Protein 6A6O (pdb70)

Secondary structure (DSSP, 8-state):
--SS-BS--EESSSSGGGSTT--TTS----EEEEEPPP-SS-EEEEEEE--STTT---GGGTHHHHHHHHHTT-EEEEEE---TT--TTHHHHHHHHHHHHHHHTHHHHTEEEEEEEEEEETHHHHHHHHHTTS-----TT-SSGGGGS----S-EEEES----SSTT--HHHHHHHH-SS--HHHHHHTSGGGG--TTSPPEEEEEETT-SSS-THHHHHHHHHHHHTT--EEEEEES---S--TT-TTSTTGGGHHHHHHHHHHHTTS--

Sequence (272 aa):
SGLVPRGSMIPLWENQNDIPLFDPANPFVPHLVPYILDSSKQLPCIIVFPGGGYTHRAQHESEPVCLWLNSIGISAFVLNYRVQPYKHPAPLLDAKRAIRLVRYFSKKLNIDPNRIGVLGFSAGGHLASLVGTHFDSGDKKNDDPVERVSCRPDCIVLCYPVISLAEFAHEGSKKALLGENPDPVLVWTLSSHNMVSSKTPPTFLWHTSDDSSVPVENSLLFAMALKKHGVPFELHIFPHHGRHGLGLASDTLYVKEWTKLCEKWFESIGFIG

InterPro domains:
  IPR029058 Alpha/Beta hydrolase fold [G3DSA:3.40.50.1820] (23-267)
  IPR029058 Alpha/Beta hydrolase fold [SSF53474] (18-260)
  IPR049492 BD-FAE-like domain [PF20434] (31-217)
  IPR050300 GDXG lipolytic enzyme [PTHR48081] (34-257)

Organism: NCBI:txid632516

B-factor: mean 31.58, std 9.07, range [18.67, 80.89]

Foldseek 3Di:
DPPAAAQDWAFLDPDPVPQPPDDVVDPDGWTKGWQADDDPAAFAEEEFQADDLLAAGDVLSADVVQVLCVVLGYTYIYTGFHGPVDAPPRRLVSLLSVLLVCLVCRVVRSHDSLRYAYEYAAQSLLSRLLLLQVWDQADCPDPDNSRRHTSHHQEYEHELYQQQLPVQGLVSSNCRHANDDGDVVCNQVSNSLNRDALSRHEYEYEEECVAPRRHPVSVVSNVVSCVVHPHHYHYYYHHDDYGDCNCVCVPPPVVCRSVVVSVVCVVVVSHD

Nearest PDB structures (foldseek):
  6a6o-assembly1_A  TM=1.004E+00  e=6.979E-63  Caldicellulosiruptor acetigenus 6A
  7dwc-assembly4_D  TM=9.245E-01  e=6.576E-19  Bacteroides thetaiotaomicron VPI-5482
  2z3z-assembly1_A  TM=6.938E-01  e=1.273E-10  Porphyromonas gingivalis W83
  2dcm-assembly1_A  TM=6.933E-01  e=3.014E-10  Porphyromonas gingivalis W83
  7y4g-assembly1_A  TM=6.813E-01  e=2.834E-10  Bacteroides thetaiotaomicron

Solvent-accessible surface area: 11910 Å² total; per-residue (Å²): 126,70,156,34,59,106,49,50,113,45,52,0,17,173,76,95,136,89,9,45,107,43,64,114,94,27,122,50,23,0,17,1,20,0,21,5,45,76,41,128,145,90,16,6,0,0,0,0,0,0,0,12,14,4,62,103,58,16,152,92,6,14,82,51,0,0,90,33,0,18,88,28,30,0,0,0,1,4,0,22,0,0,21,87,98,20,88,41,47,1,2,11,53,0,0,39,15,0,0,19,12,2,31,95,76,8,194,166,24,48,0,23,41,111,56,0,0,0,0,0,0,11,0,0,0,0,0,0,0,2,0,0,13,40,44,60,78,20,72,135,195,44,142,48,51,9,43,85,28,29,0,72,0,33,0,0,0,0,0,4,0,1,0,4,1,52,116,69,16,49,107,41,2,36,111,2,5,25,17,138,145,33,70,107,95,60,20,135,36,2,4,0,36,49,57,5,42,77,140,4,0,42,0,0,0,0,0,4,55,70,10,113,51,0,37,18,62,1,0,76,50,0,8,143,11,0,148,166,66,61,7,104,73,46,50,40,60,31,85,132,14,178,40,12,28,0,29,6,75,143,36,111,148,4,81,85,0,23,105,60,0,32,104,11,0,93,85,58,49,6,24,121

Radius of gyration: 17.27 Å; Cα contacts (8 Å, |Δi|>4): 587; chains: 1; bounding box: 39×50×46 Å

Structure (mmCIF, N/CA/C/O backbone):
data_6A6O
#
_entry.id   6A6O
#
_cell.length_a   68.180
_cell.length_b   68.180
_cell.length_c   140.173
_cell.angle_alpha   90.000
_cell.angle_beta   90.000
_cell.angle_gamma   90.000
#
_symmetry.space_group_name_H-M   'P 43 21 2'
#
loop_
_entity.id
_entity.type
_entity.pdbx_description
1 polymer 'Esterase/lipase-like protein'
2 water water
#
loop_
_atom_site.group_PDB
_atom_site.id
_atom_site.type_symbol
_atom_site.label_atom_id
_atom_site.label_alt_id
_atom_site.label_comp_id
_atom_site.label_asym_id
_atom_site.label_entity_id
_atom_site.label_seq_id
_atom_site.pdbx_PDB_ins_code
_atom_site.Cartn_x
_atom_site.Cartn_y
_atom_site.Cartn_z
_atom_site.occupancy
_atom_site.B_iso_or_equiv
_atom_site.auth_seq_id
_atom_site.auth_comp_id
_atom_site.auth_asym_id
_atom_site.auth_atom_id
_atom_site.pdbx_PDB_model_num
ATOM 1 N N . SER A 1 12 ? 5.189 6.156 28.872 1.00 51.98 -7 SER A N 1
ATOM 2 C CA . SER A 1 12 ? 5.101 7.175 29.918 1.00 48.41 -7 SER A CA 1
ATOM 3 C C . SER A 1 12 ? 5.009 6.550 31.308 1.00 44.96 -7 SER A C 1
ATOM 4 O O . SER A 1 12 ? 5.486 7.134 32.281 1.00 45.56 -7 SER A O 1
ATOM 7 N N . GLY A 1 13 ? 4.385 5.374 31.404 1.00 37.41 -6 GLY A N 1
ATOM 8 C CA . GLY A 1 13 ? 4.251 4.676 32.668 1.00 38.33 -6 GLY A CA 1
ATOM 9 C C . GLY A 1 13 ? 3.037 5.053 33.485 1.00 35.91 -6 GLY A C 1
ATOM 10 O O . GLY A 1 13 ? 2.844 4.491 34.575 1.00 35.83 -6 GLY A O 1
ATOM 11 N N . LEU A 1 14 ? 2.209 5.973 32.993 1.00 33.72 -5 LEU A N 1
ATOM 12 C CA . LEU A 1 14 ? 1.056 6.474 33.721 1.00 39.34 -5 LEU A CA 1
ATOM 13 C C . LEU A 1 14 ? -0.213 5.672 33.461 1.00 40.58 -5 LEU A C 1
ATOM 14 O O . LEU A 1 14 ? -1.235 5.931 34.107 1.00 39.67 -5 LEU A O 1
ATOM 19 N N . VAL A 1 15 ? -0.173 4.712 32.541 1.00 36.05 -4 VAL A N 1
ATOM 20 C CA . VAL A 1 15 ? -1.356 3.939 32.169 1.00 41.36 -4 VAL A CA 1
ATOM 21 C C . VAL A 1 15 ? -1.028 2.462 32.346 1.00 40.50 -4 VAL A C 1
ATOM 22 O O . VAL A 1 15 ? 0.154 2.080 32.297 1.00 38.51 -4 VAL A O 1
ATOM 26 N N . PRO A 1 16 ? -2.018 1.600 32.579 1.00 40.06 -3 PRO A N 1
ATOM 27 C CA . PRO A 1 16 ? -1.704 0.185 32.824 1.00 42.98 -3 PRO A CA 1
ATOM 28 C C . PRO A 1 16 ? -1.203 -0.497 31.557 1.00 39.42 -3 PRO A C 1
ATOM 29 O O . PRO A 1 16 ? -1.814 -0.390 30.488 1.00 38.85 -3 PRO A O 1
ATOM 33 N N . ARG A 1 17 ? -0.068 -1.185 31.686 1.00 36.68 -2 ARG A N 1
ATOM 34 C CA . ARG A 1 17 ? 0.502 -1.982 30.602 1.00 35.82 -2 ARG A CA 1
ATOM 35 C C . ARG A 1 17 ? 1.158 -3.208 31.216 1.00 40.01 -2 ARG A C 1
ATOM 36 O O . ARG A 1 17 ? 2.031 -3.079 32.080 1.00 38.40 -2 ARG A O 1
ATOM 44 N N . GLY A 1 18 ? 0.722 -4.392 30.793 1.00 32.82 -1 GLY A N 1
ATOM 45 C CA . GLY A 1 18 ? 1.323 -5.629 31.236 1.00 32.56 -1 GLY A CA 1
ATOM 46 C C . GLY A 1 18 ? 0.784 -6.205 32.529 1.00 32.31 -1 GLY A C 1
ATOM 47 O O . GLY A 1 18 ? 1.236 -7.281 32.938 1.00 34.71 -1 GLY A O 1
ATOM 48 N N . SER A 1 19 ? -0.167 -5.537 33.178 1.00 36.01 0 SER A N 1
ATOM 49 C CA . SER A 1 19 ? -0.736 -6.030 34.423 1.00 37.85 0 SER A CA 1
ATOM 50 C C . SER A 1 19 ? -1.710 -7.175 34.152 1.00 39.58 0 SER A C 1
ATOM 51 O O . SER A 1 19 ? -1.955 -7.568 33.009 1.00 36.10 0 SER A O 1
ATOM 54 N N . MET A 1 20 ? -2.283 -7.712 35.223 1.00 35.41 1 MET A N 1
ATOM 55 C CA . MET A 1 20 ? -3.334 -8.719 35.138 1.00 36.27 1 MET A CA 1
ATOM 56 C C . MET A 1 20 ? -4.635 -8.107 35.631 1.00 37.83 1 MET A C 1
ATOM 57 O O . MET A 1 20 ? -4.726 -7.688 36.790 1.00 37.72 1 MET A O 1
ATOM 62 N N . ILE A 1 21 ? -5.636 -8.044 34.759 1.00 28.10 2 ILE A N 1
ATOM 63 C CA . ILE A 1 21 ? -6.960 -7.589 35.169 1.00 28.65 2 ILE A CA 1
ATOM 64 C C . ILE A 1 21 ? -7.874 -8.807 35.218 1.00 33.61 2 ILE A C 1
ATOM 65 O O . ILE A 1 21 ? -8.323 -9.280 34.161 1.00 31.59 2 ILE A O 1
ATOM 70 N N . PRO A 1 22 ? -8.181 -9.350 36.395 1.00 31.33 3 PRO A N 1
ATOM 71 C CA . PRO A 1 22 ? -9.077 -10.510 36.439 1.00 30.60 3 PRO A CA 1
ATOM 72 C C . PRO A 1 22 ? -10.444 -10.128 35.895 1.00 31.76 3 PRO A C 1
ATOM 73 O O . PRO A 1 22 ? -10.935 -9.020 36.121 1.00 31.24 3 PRO A O 1
ATOM 77 N N . LEU A 1 23 ? -11.038 -11.040 35.118 1.00 29.26 4 LEU A N 1
ATOM 78 C CA . LEU A 1 23 ? -12.373 -10.774 34.600 1.00 30.09 4 LEU A CA 1
ATOM 79 C C . LEU A 1 23 ? -13.395 -10.679 35.720 1.00 29.33 4 LEU A C 1
ATOM 80 O O . LEU A 1 23 ? -14.363 -9.918 35.608 1.00 31.35 4 LEU A O 1
ATOM 85 N N . TRP A 1 24 ? -13.193 -11.436 36.799 1.00 32.30 5 TRP A N 1
ATOM 86 C CA . TRP A 1 24 ? -14.044 -11.390 37.983 1.00 35.16 5 TRP A CA 1
ATOM 87 C C . TRP A 1 24 ? -13.171 -11.051 39.184 1.00 34.74 5 TRP A C 1
ATOM 88 O O . TRP A 1 24 ? -12.220 -11.781 39.482 1.00 39.51 5 TRP A O 1
ATOM 99 N N . GLU A 1 25 ? -13.477 -9.924 39.834 1.00 41.53 6 GLU A N 1
ATOM 100 C CA . GLU A 1 25 ? -12.813 -9.508 41.067 1.00 50.04 6 GLU A CA 1
ATOM 101 C C . GLU A 1 25 ? -12.651 -10.668 42.046 1.00 49.23 6 GLU A C 1
ATOM 102 O O . GLU A 1 25 ? -11.543 -10.970 42.509 1.00 49.44 6 GLU A O 1
ATOM 108 N N . ASN A 1 26 ? -13.764 -11.333 42.352 1.00 50.02 7 ASN A N 1
ATOM 109 C CA . ASN A 1 26 ? -13.808 -12.449 43.289 1.00 50.45 7 ASN A CA 1
ATOM 110 C C . ASN A 1 26 ? -13.761 -13.763 42.516 1.00 47.98 7 ASN A C 1
ATOM 111 O O . ASN A 1 26 ? -14.660 -14.047 41.717 1.00 49.08 7 ASN A O 1
ATOM 116 N N . GLN A 1 27 ? -12.721 -14.567 42.766 1.00 43.68 8 GLN A N 1
ATOM 117 C CA . GLN A 1 27 ? -12.611 -15.868 42.115 1.00 45.72 8 GLN A CA 1
ATOM 118 C C . GLN A 1 27 ? -13.837 -16.739 42.352 1.00 52.41 8 GLN A C 1
ATOM 119 O O . GLN A 1 27 ? -14.113 -17.639 41.550 1.00 45.01 8 GLN A O 1
ATOM 125 N N . ASN A 1 28 ? -14.577 -16.499 43.437 1.00 49.54 9 ASN A N 1
ATOM 126 C CA . ASN A 1 28 ? -15.792 -17.257 43.689 1.00 50.04 9 ASN A CA 1
ATOM 127 C C . ASN A 1 28 ? -16.917 -16.889 42.735 1.00 50.63 9 ASN A C 1
ATOM 128 O O . ASN A 1 28 ? -17.930 -17.594 42.702 1.00 48.95 9 ASN A O 1
ATOM 133 N N . ASP A 1 29 ? -16.769 -15.811 41.968 1.00 45.27 10 ASP A N 1
ATOM 134 C CA . ASP A 1 29 ? -17.776 -15.398 41.005 1.00 46.68 10 ASP A CA 1
ATOM 135 C C . ASP A 1 29 ? -17.480 -15.887 39.591 1.00 38.43 10 ASP A C 1
ATOM 136 O O . ASP A 1 29 ? -18.284 -15.634 38.689 1.00 41.04 10 ASP A O 1
ATOM 141 N N . ILE A 1 30 ? -16.354 -16.562 39.372 1.00 40.85 11 ILE A N 1
ATOM 142 C CA . ILE A 1 30 ? -16.010 -17.081 38.046 1.00 40.02 11 ILE A CA 1
ATOM 143 C C . ILE A 1 30 ? -16.944 -18.235 37.708 1.00 40.12 11 ILE A C 1
ATOM 144 O O . ILE A 1 30 ? -16.915 -19.261 38.400 1.00 35.46 11 ILE A O 1
ATOM 149 N N . PRO A 1 31 ? -17.765 -18.132 36.660 1.00 38.62 12 PRO A N 1
ATOM 150 C CA . PRO A 1 31 ? -18.661 -19.246 36.321 1.00 35.35 12 PRO A CA 1
ATOM 151 C C . PRO A 1 31 ? -17.877 -20.456 35.835 1.00 35.42 12 PRO A C 1
ATOM 152 O O . PRO A 1 31 ? -16.888 -20.326 35.111 1.00 35.73 12 PRO A O 1
ATOM 156 N N . LEU A 1 32 ? -18.326 -21.643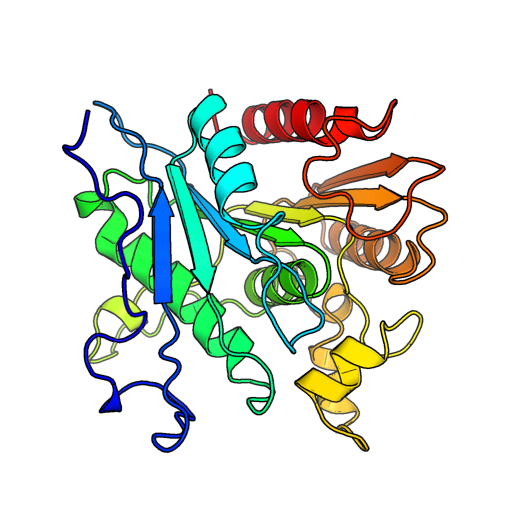 36.252 1.00 34.04 13 LEU A N 1
ATOM 157 C CA . LEU A 1 32 ? -17.733 -22.920 35.854 1.00 33.61 13 LEU A CA 1
ATOM 158 C C . LEU A 1 32 ? -16.266 -23.023 36.258 1.00 36.83 13 LEU A C 1
ATOM 159 O O . LEU A 1 32 ? -15.496 -23.781 35.658 1.00 40.36 13 LEU A O 1
ATOM 164 N N . PHE A 1 33 ? -15.867 -22.285 37.291 1.00 38.96 14 PHE A N 1
ATOM 165 C CA . PHE A 1 33 ? -14.479 -22.295 37.728 1.00 38.65 14 PHE A CA 1
ATOM 166 C C . PHE A 1 33 ? -14.127 -23.620 38.395 1.00 41.45 14 PHE A C 1
ATOM 167 O O . PHE A 1 33 ? -14.924 -24.194 39.147 1.00 43.75 14 PHE A O 1
ATOM 175 N N . ASP A 1 34 ? -12.929 -24.112 38.100 1.00 39.49 15 ASP A N 1
ATOM 176 C CA . ASP A 1 34 ? -12.381 -25.308 38.732 1.00 44.03 15 ASP A CA 1
ATOM 177 C C . ASP A 1 34 ? -11.248 -24.885 39.658 1.00 48.05 15 ASP A C 1
ATOM 178 O O . ASP A 1 34 ? -10.109 -24.695 39.198 1.00 46.82 15 ASP A O 1
ATOM 183 N N . PRO A 1 35 ? -11.496 -24.744 40.963 1.00 49.42 16 PRO A N 1
ATOM 184 C CA . PRO A 1 35 ? -10.452 -24.213 41.857 1.00 47.76 16 PRO A CA 1
ATOM 185 C C . PRO A 1 35 ? -9.196 -25.071 41.915 1.00 47.17 16 PRO A C 1
ATOM 186 O O . PRO A 1 35 ? -8.135 -24.555 42.287 1.00 52.25 16 PRO A O 1
ATOM 190 N N . ALA A 1 36 ? -9.270 -26.351 41.536 1.00 45.31 17 ALA A N 1
ATOM 191 C CA . ALA A 1 36 ? -8.061 -27.157 41.401 1.00 48.32 17 ALA A CA 1
ATOM 192 C C . ALA A 1 36 ? -7.142 -26.633 40.304 1.00 53.43 17 ALA A C 1
ATOM 193 O O . ALA A 1 36 ? -5.935 -26.894 40.343 1.00 48.76 17 ALA A O 1
ATOM 195 N N . ASN A 1 37 ? -7.690 -25.904 39.330 1.00 47.90 18 ASN A N 1
ATOM 196 C CA . ASN A 1 37 ? -6.915 -25.353 38.225 1.00 46.06 18 ASN A CA 1
ATOM 197 C C . ASN A 1 37 ? -6.458 -23.944 38.583 1.00 40.71 18 ASN A C 1
ATOM 198 O O . ASN A 1 37 ? -7.304 -23.089 38.883 1.00 40.43 18 ASN A O 1
ATOM 203 N N . PRO A 1 38 ? -5.152 -23.658 38.584 1.00 41.97 19 PRO A N 1
ATOM 204 C CA . PRO A 1 38 ? -4.689 -22.352 39.083 1.00 43.38 19 PRO A CA 1
ATOM 205 C C . PRO A 1 38 ? -4.966 -21.193 38.140 1.00 40.14 19 PRO A C 1
ATOM 206 O O . PRO A 1 38 ? -4.864 -20.035 38.565 1.00 36.48 19 PRO A O 1
ATOM 210 N N . PHE A 1 39 ? -5.309 -21.451 36.883 1.00 42.03 20 PHE A N 1
ATOM 211 C CA . PHE A 1 39 ? -5.441 -20.357 35.930 1.00 38.48 20 PHE A CA 1
ATOM 212 C C . PHE A 1 39 ? -6.673 -19.509 36.228 1.00 37.50 20 PHE A C 1
ATOM 213 O O . PHE A 1 39 ? -7.780 -20.031 36.401 1.00 37.61 20 PHE A O 1
ATOM 221 N N . VAL A 1 40 ? -6.484 -18.197 36.268 1.00 35.85 21 VAL A N 1
ATOM 222 C CA . VAL A 1 40 ? -7.561 -17.227 36.447 1.00 34.03 21 VAL A CA 1
ATOM 223 C C . VAL A 1 40 ? -7.699 -16.435 35.149 1.00 33.88 21 VAL A C 1
ATOM 224 O O . VAL A 1 40 ? -6.748 -15.747 34.756 1.00 33.48 21 VAL A O 1
ATOM 228 N N . PRO A 1 41 ? -8.841 -16.496 34.454 1.00 34.78 22 PRO A N 1
ATOM 229 C CA . PRO A 1 41 ? -8.976 -15.729 33.206 1.00 30.76 22 PRO A CA 1
ATOM 230 C C . PRO A 1 41 ? -8.881 -14.238 33.481 1.00 31.81 22 PRO A C 1
ATOM 231 O O . PRO A 1 41 ? -9.366 -13.737 34.501 1.00 31.41 22 PRO A O 1
ATOM 235 N N . HIS A 1 42 ? -8.233 -13.527 32.566 1.00 27.07 23 HIS A N 1
ATOM 236 C CA . HIS A 1 42 ? -7.899 -12.135 32.820 1.00 28.85 23 HIS A CA 1
ATOM 237 C C . HIS A 1 42 ? -7.585 -11.440 31.505 1.00 25.89 23 HIS A C 1
ATOM 238 O O . HIS A 1 42 ? -7.370 -12.081 30.473 1.00 29.42 23 HIS A O 1
ATOM 245 N N . LEU A 1 43 ? -7.538 -10.111 31.572 1.00 26.44 24 LEU A N 1
ATOM 246 C CA . LEU A 1 43 ? -7.053 -9.255 30.493 1.00 25.61 24 LEU A CA 1
ATOM 247 C C . LEU A 1 43 ? -5.650 -8.753 30.820 1.00 29.95 24 LEU A C 1
ATOM 248 O O . LEU A 1 43 ? -5.317 -8.530 31.983 1.00 29.01 24 LEU A O 1
ATOM 253 N N . VAL A 1 44 ? -4.826 -8.582 29.796 1.00 27.42 25 VAL A N 1
ATOM 254 C CA . VAL A 1 44 ? -3.551 -7.879 29.941 1.00 27.62 25 VAL A CA 1
ATOM 255 C C . VAL A 1 44 ? -3.663 -6.563 29.185 1.00 30.22 25 VAL A C 1
ATOM 256 O O . VAL A 1 44 ? -3.818 -6.575 27.954 1.00 28.10 25 VAL A O 1
ATOM 260 N N . PRO A 1 45 ? -3.585 -5.418 29.857 1.00 27.87 26 PRO A N 1
ATOM 261 C CA . PRO A 1 45 ? -3.773 -4.139 29.167 1.00 28.23 26 PRO A CA 1
ATOM 262 C C . PRO A 1 45 ? -2.524 -3.673 28.437 1.00 30.44 26 PRO A C 1
ATOM 263 O O . PRO A 1 45 ? -1.389 -3.903 28.864 1.00 29.71 26 PRO A O 1
ATOM 267 N N . TYR A 1 46 ? -2.762 -2.995 27.311 1.00 30.86 27 TYR A N 1
ATOM 268 C CA . TYR A 1 46 ? -1.741 -2.261 26.559 1.00 28.94 27 TYR A CA 1
ATOM 269 C C . TYR A 1 46 ? -2.408 -0.945 26.144 1.00 30.62 27 TYR A C 1
ATOM 270 O O . TYR A 1 46 ? -2.659 -0.678 24.969 1.00 29.71 27 TYR A O 1
ATOM 279 N N . ILE A 1 47 ? -2.716 -0.121 27.157 1.00 30.10 28 ILE A N 1
ATOM 280 C CA . ILE A 1 47 ? -3.421 1.147 26.989 1.00 31.23 28 ILE A CA 1
ATOM 281 C C . ILE A 1 47 ? -2.479 2.194 26.413 1.00 34.09 28 ILE A C 1
ATOM 282 O O . ILE A 1 47 ? -1.308 2.287 26.805 1.00 33.21 28 ILE A O 1
ATOM 287 N N . LEU A 1 48 ? -2.995 3.000 25.491 1.00 31.89 29 LEU A N 1
ATOM 288 C CA . LEU A 1 48 ? -2.283 4.172 25.001 1.00 37.03 29 LEU A CA 1
ATOM 289 C C . LEU A 1 48 ? -2.545 5.366 25.907 1.00 38.40 29 LEU A C 1
ATOM 290 O O . LEU A 1 48 ? -3.661 5.557 26.396 1.00 42.30 29 LEU A O 1
ATOM 295 N N . ASP A 1 49 ? -1.514 6.175 26.126 1.00 44.39 30 ASP A N 1
ATOM 296 C CA . ASP A 1 49 ? -1.710 7.436 26.826 1.00 50.56 30 ASP A CA 1
ATOM 297 C C . ASP A 1 49 ? -2.209 8.469 25.828 1.00 44.63 30 ASP A C 1
ATOM 298 O O . ASP A 1 49 ? -1.691 8.555 24.713 1.00 47.88 30 ASP A O 1
ATOM 303 N N . SER A 1 50 ? -3.231 9.229 26.214 1.00 44.96 31 SER A N 1
ATOM 304 C CA . SER A 1 50 ? -3.807 10.212 25.307 1.00 48.53 31 SER A CA 1
ATOM 305 C C . SER A 1 50 ? -4.684 11.170 26.098 1.00 51.19 31 SER A C 1
ATOM 306 O O . SER A 1 50 ? -5.189 10.835 27.173 1.00 49.22 31 SER A O 1
ATOM 309 N N . SER A 1 51 ? -4.862 12.369 25.541 1.00 50.92 32 SER A N 1
ATOM 310 C CA . SER A 1 51 ? -5.737 13.380 26.118 1.00 54.51 32 SER A CA 1
ATOM 311 C C . SER A 1 51 ? -7.176 13.276 25.624 1.00 58.11 32 SER A C 1
ATOM 312 O O . SER A 1 51 ? -8.063 13.902 26.214 1.00 59.56 32 SER A O 1
ATOM 315 N N . LYS A 1 52 ? -7.425 12.518 24.561 1.00 53.47 33 LYS A N 1
ATOM 316 C CA . LYS A 1 52 ? -8.765 12.273 24.051 1.00 53.13 33 LYS A CA 1
ATOM 317 C C . LYS A 1 52 ? -9.162 10.824 24.314 1.00 48.38 33 LYS A C 1
ATOM 318 O O . LYS A 1 52 ? -8.335 9.977 24.666 1.00 46.52 33 LYS A O 1
ATOM 324 N N . GLN A 1 53 ? -10.456 10.557 24.155 1.00 50.33 34 GLN A N 1
ATOM 325 C CA . GLN A 1 53 ? -10.965 9.196 24.240 1.00 45.57 34 GLN A CA 1
ATOM 326 C C . GLN A 1 53 ? -10.376 8.349 23.123 1.00 38.59 34 GLN A C 1
ATOM 327 O O . GLN A 1 53 ? -10.260 8.801 21.980 1.00 40.55 34 GLN A O 1
ATOM 333 N N . LEU A 1 54 ? -10.024 7.109 23.447 1.00 34.21 35 LEU A N 1
ATOM 334 C CA . LEU A 1 54 ? -9.438 6.283 22.403 1.00 30.49 35 LEU A CA 1
ATOM 335 C C . LEU A 1 54 ? -10.323 5.090 22.072 1.00 30.05 35 LEU A C 1
ATOM 336 O O . LEU A 1 54 ? -11.040 4.581 22.938 1.00 29.31 35 LEU A O 1
ATOM 341 N N . PRO A 1 55 ? -10.267 4.610 20.832 1.00 29.12 36 PRO A N 1
ATOM 342 C CA . PRO A 1 55 ? -10.868 3.314 20.511 1.00 25.93 36 PRO A CA 1
ATOM 343 C C . PRO A 1 55 ? -10.010 2.190 21.074 1.00 30.02 36 PRO A C 1
ATOM 344 O O . PRO A 1 55 ? -8.839 2.377 21.427 1.00 26.34 36 PRO A O 1
ATOM 348 N N . CYS A 1 56 ? -10.615 1.005 21.160 1.00 27.99 37 CYS A N 1
ATOM 349 C CA . CYS A 1 56 ? -10.016 -0.118 21.865 1.00 25.24 37 CYS A CA 1
ATOM 350 C C . CYS A 1 56 ? -10.272 -1.408 21.096 1.00 26.99 37 CYS A C 1
ATOM 351 O O . CYS A 1 56 ? -11.372 -1.617 20.584 1.00 24.15 37 CYS A O 1
ATOM 354 N N . ILE A 1 57 ? -9.254 -2.263 21.009 1.00 23.30 38 ILE A N 1
ATOM 355 C CA . ILE A 1 57 ? -9.403 -3.612 20.469 1.00 24.05 38 ILE A CA 1
ATOM 356 C C . ILE A 1 57 ? -8.940 -4.607 21.524 1.00 25.59 38 ILE A C 1
ATOM 357 O O . ILE A 1 57 ? -7.833 -4.480 22.062 1.00 26.84 38 ILE A O 1
ATOM 362 N N . ILE A 1 58 ? -9.771 -5.604 21.811 1.00 22.72 39 ILE A N 1
ATOM 363 C CA . ILE A 1 58 ? -9.361 -6.724 22.652 1.00 25.05 39 ILE A CA 1
ATOM 364 C C . ILE A 1 58 ? -8.918 -7.851 21.738 1.00 23.76 39 ILE A C 1
ATOM 365 O O . ILE A 1 58 ? -9.685 -8.292 20.870 1.00 24.09 39 ILE A O 1
ATOM 370 N N . VAL A 1 59 ? -7.693 -8.322 21.938 1.00 24.51 40 VAL A N 1
ATOM 371 C CA . VAL A 1 59 ? -7.079 -9.328 21.083 1.00 24.64 40 VAL A CA 1
ATOM 372 C C . VAL A 1 59 ? -7.320 -10.706 21.680 1.00 25.23 40 VAL A C 1
ATOM 373 O O . VAL A 1 59 ? -7.011 -10.944 22.856 1.00 22.81 40 VAL A O 1
ATOM 377 N N . PHE A 1 60 ? -7.885 -11.617 20.869 1.00 22.63 41 PHE A N 1
ATOM 378 C CA . PHE A 1 60 ? -8.119 -13.004 21.258 1.00 22.56 41 PHE A CA 1
ATOM 379 C C . PHE A 1 60 ? -7.066 -13.867 20.570 1.00 23.56 41 PHE A C 1
ATOM 380 O O . PHE A 1 60 ? -7.220 -14.183 19.378 1.00 23.26 41 PHE A O 1
ATOM 388 N N . PRO A 1 61 ? -6.009 -14.299 21.252 1.00 24.00 42 PRO A N 1
ATOM 389 C CA . PRO A 1 61 ? -5.009 -15.146 20.596 1.00 22.69 42 PRO A CA 1
ATOM 390 C C . PRO A 1 61 ? -5.582 -16.516 20.260 1.00 25.16 42 PRO A C 1
ATOM 391 O O . PRO A 1 61 ? -6.557 -16.974 20.858 1.00 25.09 42 PRO A O 1
ATOM 395 N N . GLY A 1 62 ? -4.951 -17.176 19.283 1.00 24.00 43 GLY A N 1
ATOM 396 C CA . GLY A 1 62 ? -5.306 -18.531 18.906 1.00 22.29 43 GLY A CA 1
ATOM 397 C C . GLY A 1 62 ? -4.563 -19.568 19.733 1.00 28.38 43 GLY A C 1
ATOM 398 O O . GLY A 1 62 ? -3.920 -19.261 20.737 1.00 29.32 43 GLY A O 1
ATOM 399 N N . GLY A 1 63 ? -4.653 -20.821 19.289 1.00 26.47 44 GLY A N 1
ATOM 400 C CA . GLY A 1 63 ? -4.086 -21.922 20.057 1.00 30.69 44 GLY A CA 1
ATOM 401 C C . GLY A 1 63 ? -4.988 -23.131 20.234 1.00 29.71 44 GLY A C 1
ATOM 402 O O . GLY A 1 63 ? -4.795 -23.923 21.164 1.00 28.90 44 GLY A O 1
ATOM 403 N N . GLY A 1 64 ? -5.975 -23.291 19.350 1.00 28.20 45 GLY A N 1
ATOM 404 C CA . GLY A 1 64 ? -6.780 -24.501 19.313 1.00 28.51 45 GLY A CA 1
ATOM 405 C C . GLY A 1 64 ? -7.562 -24.819 20.566 1.00 27.16 45 GLY A C 1
ATOM 406 O O . GLY A 1 64 ? -7.955 -25.973 20.761 1.00 30.78 45 GLY A O 1
ATOM 407 N N . TYR A 1 65 ? -7.806 -23.828 21.421 1.00 24.70 46 TYR A N 1
ATOM 408 C CA . TYR A 1 65 ? -8.459 -23.999 22.717 1.00 28.07 46 TYR A CA 1
ATOM 409 C C . TYR A 1 65 ? -7.663 -24.906 23.652 1.00 27.61 46 TYR A C 1
ATOM 410 O O . TYR A 1 65 ? -8.224 -25.485 24.582 1.00 29.01 46 TYR A O 1
ATOM 419 N N . THR A 1 66 ? -6.357 -25.049 23.423 1.00 29.78 47 THR A N 1
ATOM 420 C CA . THR A 1 66 ? -5.487 -25.752 24.363 1.00 32.05 47 THR A CA 1
ATOM 421 C C . THR A 1 66 ? -4.413 -24.859 24.957 1.00 35.39 47 THR A C 1
ATOM 422 O O . THR A 1 66 ? -3.810 -25.229 25.967 1.00 36.45 47 THR A O 1
ATOM 426 N N . HIS A 1 67 ? -4.147 -23.713 24.352 1.00 29.16 48 HIS A N 1
ATOM 427 C CA . HIS A 1 67 ? -3.159 -22.766 24.839 1.00 35.64 48 HIS A CA 1
ATOM 428 C C . HIS A 1 67 ? -3.464 -21.442 24.159 1.00 35.39 48 HIS A C 1
ATOM 429 O O . HIS A 1 67 ? -4.422 -21.329 23.385 1.00 28.56 48 HIS A O 1
ATOM 436 N N . ARG A 1 68 ? -2.649 -20.434 24.447 1.00 31.48 49 ARG A N 1
ATOM 437 C CA . ARG A 1 68 ? -2.825 -19.129 23.823 1.00 31.91 49 ARG A CA 1
ATOM 438 C C . ARG A 1 68 ? -1.488 -18.690 23.251 1.00 34.84 49 ARG A C 1
ATOM 439 O O . ARG A 1 68 ? -0.505 -18.566 23.990 1.00 29.27 49 ARG A O 1
ATOM 447 N N . ALA A 1 69 ? -1.453 -18.486 21.935 1.00 26.13 50 ALA A N 1
ATOM 448 C CA . ALA A 1 69 ? -0.201 -18.205 21.239 1.00 27.66 50 ALA A CA 1
ATOM 449 C C . ALA A 1 69 ? 0.304 -16.795 21.548 1.00 29.89 50 ALA A C 1
ATOM 450 O O . ALA A 1 69 ? -0.426 -15.803 21.415 1.00 28.19 50 ALA A O 1
ATOM 452 N N . GLN A 1 70 ? 1.575 -16.707 21.946 1.00 29.78 51 GLN A N 1
ATOM 453 C CA . GLN A 1 70 ? 2.111 -15.419 22.360 1.00 28.05 51 GLN A CA 1
ATOM 454 C C . GLN A 1 70 ? 2.364 -14.495 21.172 1.00 24.11 51 GLN A C 1
ATOM 455 O O . GLN A 1 70 ? 2.216 -13.277 21.303 1.00 26.29 51 GLN A O 1
ATOM 461 N N . HIS A 1 71 ? 2.716 -15.038 20.001 1.00 26.53 52 HIS A N 1
ATOM 462 C CA . HIS A 1 71 ? 2.912 -14.162 18.845 1.00 27.57 52 HIS A CA 1
ATOM 463 C C . HIS A 1 71 ? 1.604 -13.563 18.339 1.00 27.87 52 HIS A C 1
ATOM 464 O O . HIS A 1 71 ? 1.631 -12.630 17.529 1.00 25.38 52 HIS A O 1
ATOM 471 N N . GLU A 1 72 ? 0.470 -14.057 18.824 1.00 24.64 53 GLU A N 1
ATOM 472 C CA . GLU A 1 72 ? -0.832 -13.474 18.543 1.00 26.73 53 GLU A CA 1
ATOM 473 C C . GLU A 1 72 ? -1.348 -12.651 19.716 1.00 25.60 53 GLU A C 1
ATOM 474 O O . GLU A 1 72 ? -2.549 -12.366 19.781 1.00 26.90 53 GLU A O 1
ATOM 480 N N . SER A 1 73 ? -0.455 -12.251 20.637 1.00 27.62 54 SER A N 1
ATOM 481 C CA . SER A 1 73 ? -0.841 -11.546 21.850 1.00 25.17 54 SER A CA 1
ATOM 482 C C . SER A 1 73 ? -0.242 -10.160 22.000 1.00 26.15 54 SER A C 1
ATOM 483 O O . SER A 1 73 ? -0.882 -9.170 21.628 1.00 24.10 54 SER A O 1
ATOM 486 N N . GLU A 1 74 ? 0.982 -10.020 22.534 1.00 27.10 55 GLU A N 1
ATOM 487 C CA . GLU A 1 74 ? 1.486 -8.680 22.860 1.00 25.57 55 GLU A CA 1
ATOM 488 C C . GLU A 1 74 ? 1.894 -7.981 21.562 1.00 23.67 55 GLU A C 1
ATOM 489 O O . GLU A 1 74 ? 1.595 -6.785 21.423 1.00 24.98 55 GLU A O 1
ATOM 495 N N . PRO A 1 75 ? 2.586 -8.616 20.606 1.00 23.26 56 PRO A N 1
ATOM 496 C CA . PRO A 1 75 ? 2.996 -7.857 19.409 1.00 23.25 56 PRO A CA 1
ATOM 497 C C . PRO A 1 75 ? 1.819 -7.302 18.624 1.00 27.22 56 PRO A C 1
ATOM 498 O O . PRO A 1 75 ? 1.942 -6.237 18.005 1.00 23.55 56 PRO A O 1
ATOM 502 N N . VAL A 1 76 ? 0.677 -7.996 18.636 1.00 23.44 57 VAL A N 1
ATOM 503 C CA . VAL A 1 76 ? -0.516 -7.472 17.976 1.00 23.48 57 VAL A CA 1
ATOM 504 C C . VAL A 1 76 ? -0.951 -6.170 18.631 1.00 25.82 57 VAL A C 1
ATOM 505 O O . VAL A 1 76 ? -1.305 -5.196 17.948 1.00 23.31 57 VAL A O 1
ATOM 509 N N . CYS A 1 77 ? -0.906 -6.124 19.966 1.00 24.73 58 CYS A N 1
ATOM 510 C CA . CYS A 1 77 ? -1.240 -4.897 20.679 1.00 25.61 58 CYS A CA 1
ATOM 511 C C . CYS A 1 77 ? -0.234 -3.792 20.394 1.00 25.65 58 CYS A C 1
ATOM 512 O O . CYS A 1 77 ? -0.602 -2.613 20.373 1.00 23.73 58 CYS A O 1
ATOM 515 N N . LEU A 1 78 ? 1.034 -4.139 20.167 1.00 24.30 59 LEU A N 1
ATOM 516 C CA . LEU A 1 78 ? 1.994 -3.103 19.798 1.00 24.90 59 LEU A CA 1
ATOM 517 C C . LEU A 1 78 ? 1.639 -2.497 18.447 1.00 28.10 59 LEU A C 1
ATOM 518 O O . LEU A 1 78 ? 1.737 -1.280 18.255 1.00 25.55 59 LEU A O 1
ATOM 523 N N . TRP A 1 79 ? 1.217 -3.333 17.496 1.00 24.52 60 TRP A N 1
ATOM 524 C CA . TRP A 1 79 ? 0.755 -2.810 16.217 1.00 24.59 60 TRP A CA 1
ATOM 525 C C . TRP A 1 79 ? -0.490 -1.943 16.402 1.00 25.22 60 TRP A C 1
ATOM 526 O O . TRP A 1 79 ? -0.582 -0.834 15.859 1.00 26.38 60 TRP A O 1
ATOM 537 N N . LEU A 1 80 ? -1.463 -2.430 17.172 1.00 25.48 61 LEU A N 1
ATOM 538 C CA . LEU A 1 80 ? -2.664 -1.637 17.419 1.00 25.18 61 LEU A CA 1
ATOM 539 C C . LEU A 1 80 ? -2.314 -0.282 18.035 1.00 26.95 61 LEU A C 1
ATOM 540 O O . LEU A 1 80 ? -2.814 0.761 17.592 1.00 25.56 61 LEU A O 1
ATOM 545 N N . ASN A 1 81 ? -1.445 -0.286 19.053 1.00 26.27 62 ASN A N 1
ATOM 546 C CA . ASN A 1 81 ? -0.986 0.963 19.663 1.00 27.01 62 ASN A CA 1
ATOM 547 C C . ASN A 1 81 ? -0.396 1.901 18.621 1.00 29.17 62 ASN A C 1
ATOM 548 O O . ASN A 1 81 ? -0.593 3.122 18.689 1.00 27.56 62 ASN A O 1
ATOM 553 N N . SER A 1 82 ? 0.370 1.348 17.667 1.00 28.89 63 SER A N 1
ATOM 55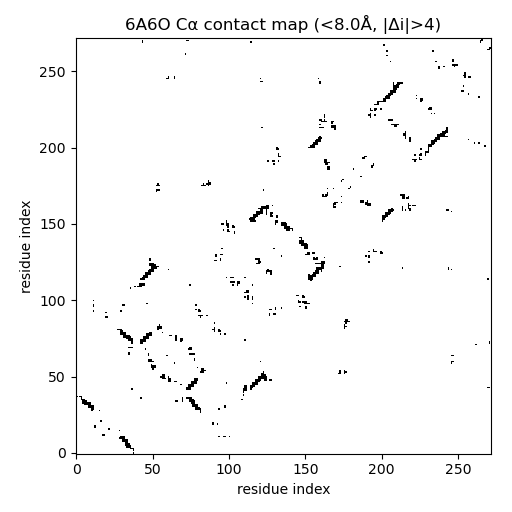4 C CA . SER A 1 82 ? 1.056 2.162 16.667 1.00 28.96 63 SER A CA 1
ATOM 555 C C . SER A 1 82 ? 0.090 2.884 15.744 1.00 30.97 63 SER A C 1
ATOM 556 O O . SER A 1 82 ? 0.483 3.867 15.111 1.00 30.64 63 SER A O 1
ATOM 559 N N . ILE A 1 83 ? -1.157 2.432 15.651 1.00 26.06 64 ILE A N 1
ATOM 560 C CA . ILE A 1 83 ? -2.147 3.109 14.828 1.00 27.24 64 ILE A CA 1
ATOM 561 C C . ILE A 1 83 ? -3.227 3.779 15.683 1.00 26.43 64 ILE A C 1
ATOM 562 O O . ILE A 1 83 ? -4.312 4.090 15.185 1.00 28.36 64 ILE A O 1
ATOM 567 N N . GLY A 1 84 ? -2.938 4.035 16.960 1.00 27.21 65 GLY A N 1
ATOM 568 C CA . GLY A 1 84 ? -3.803 4.867 17.773 1.00 25.53 65 GLY A CA 1
ATOM 569 C C . GLY A 1 84 ? -4.901 4.139 18.506 1.00 30.07 65 GLY A C 1
ATOM 570 O O . GLY A 1 84 ? -5.900 4.768 18.883 1.00 30.42 65 GLY A O 1
ATOM 571 N N . ILE A 1 85 ? -4.751 2.837 18.729 1.00 27.49 66 ILE A N 1
ATOM 572 C CA . ILE A 1 85 ? -5.786 2.014 19.338 1.00 25.29 66 ILE A CA 1
ATOM 573 C C . ILE A 1 85 ? -5.254 1.453 20.648 1.00 27.18 66 ILE A C 1
ATOM 574 O O . ILE A 1 85 ? -4.207 0.791 20.670 1.00 28.46 66 ILE A O 1
ATOM 579 N N . SER A 1 86 ? -5.980 1.700 21.736 1.00 26.80 67 SER A N 1
ATOM 580 C CA . SER A 1 86 ? -5.663 1.042 22.995 1.00 27.95 67 SER A CA 1
ATOM 581 C C . SER A 1 86 ? -6.057 -0.419 22.894 1.00 28.77 67 SER A C 1
ATOM 582 O O . SER A 1 86 ? -7.057 -0.753 22.256 1.00 28.01 67 SER A O 1
ATOM 585 N N . ALA A 1 87 ? -5.278 -1.296 23.518 1.00 25.27 68 ALA A N 1
ATOM 586 C CA . ALA A 1 87 ? -5.483 -2.717 23.288 1.00 25.30 68 ALA A CA 1
ATOM 587 C C . ALA A 1 87 ? -5.382 -3.496 24.585 1.00 28.06 68 ALA A C 1
ATOM 588 O O . ALA A 1 87 ? -4.818 -3.029 25.580 1.00 30.83 68 ALA A O 1
ATOM 590 N N . PHE A 1 88 ? -5.954 -4.700 24.551 1.00 26.65 69 PHE A N 1
ATOM 591 C CA . PHE A 1 88 ? -5.820 -5.693 25.605 1.00 25.62 69 PHE A CA 1
ATOM 592 C C . PHE A 1 88 ? -5.596 -7.045 24.949 1.00 29.19 69 PHE A C 1
ATOM 593 O O . PHE A 1 88 ? -6.036 -7.278 23.817 1.00 26.71 69 PHE A O 1
ATOM 601 N N . VAL A 1 89 ? -4.935 -7.940 25.677 1.00 25.18 70 VAL A N 1
ATOM 602 C CA . VAL A 1 89 ? -4.916 -9.370 25.361 1.00 26.55 70 VAL A CA 1
ATOM 603 C C . VAL A 1 89 ? -5.902 -10.071 26.289 1.00 27.04 70 VAL A C 1
ATOM 604 O O . VAL A 1 89 ? -5.811 -9.932 27.518 1.00 26.38 70 VAL A O 1
ATOM 608 N N . LEU A 1 90 ? -6.849 -10.831 25.721 1.00 24.18 71 LEU A N 1
ATOM 609 C CA . LEU A 1 90 ? -7.741 -11.652 26.539 1.00 26.28 71 LEU A CA 1
ATOM 610 C C . LEU A 1 90 ? -7.114 -13.027 26.735 1.00 27.53 71 LEU A C 1
ATOM 611 O O . LEU A 1 90 ? -6.965 -13.801 25.777 1.00 22.96 71 LEU A O 1
ATOM 616 N N . ASN A 1 91 ? -6.765 -13.346 27.981 1.00 25.82 72 ASN A N 1
ATOM 617 C CA . ASN A 1 91 ? -6.280 -14.677 28.318 1.00 26.70 72 ASN A CA 1
ATOM 618 C C . ASN A 1 91 ? -7.471 -15.460 28.851 1.00 30.80 72 ASN A C 1
ATOM 619 O O . ASN A 1 91 ? -7.732 -15.511 30.053 1.00 29.37 72 ASN A O 1
ATOM 624 N N . TYR A 1 92 ? -8.212 -16.056 27.922 1.00 27.42 73 TYR A N 1
ATOM 625 C CA . TYR A 1 92 ? -9.400 -16.829 28.221 1.00 26.64 73 TYR A CA 1
ATOM 626 C C . TYR A 1 92 ? -9.033 -18.265 28.581 1.00 26.50 73 TYR A C 1
ATOM 627 O O . TYR A 1 92 ? -7.947 -18.758 28.264 1.00 27.14 73 TYR A O 1
ATOM 636 N N . ARG A 1 93 ? -9.980 -18.950 29.215 1.00 27.39 74 ARG A N 1
ATOM 637 C CA . ARG A 1 93 ? -9.746 -20.321 29.649 1.00 30.42 74 ARG A CA 1
ATOM 638 C C . ARG A 1 93 ? -9.633 -21.271 28.461 1.00 30.49 74 ARG A C 1
ATOM 639 O O . ARG A 1 93 ? -10.292 -21.096 27.426 1.00 27.50 74 ARG A O 1
ATOM 647 N N . VAL A 1 94 ? -8.798 -22.299 28.631 1.00 28.31 75 VAL A N 1
ATOM 648 C CA . VAL A 1 94 ? -8.560 -23.323 27.630 1.00 30.24 75 VAL A CA 1
ATOM 649 C C . VAL A 1 94 ? -8.628 -24.695 28.303 1.00 29.11 75 VAL A C 1
ATOM 650 O O . VAL A 1 94 ? -8.893 -24.803 29.497 1.00 32.18 75 VAL A O 1
ATOM 654 N N . GLN A 1 95 ? -8.374 -25.735 27.510 1.00 32.90 76 GLN A N 1
ATOM 655 C CA . GLN A 1 95 ? -8.383 -27.115 27.978 1.00 32.39 76 GLN A CA 1
ATOM 656 C C . GLN A 1 95 ? -7.596 -27.236 29.284 1.00 34.64 76 GLN A C 1
ATOM 657 O O . GLN A 1 95 ? -6.492 -26.692 29.387 1.00 36.36 76 GLN A O 1
ATOM 663 N N . PRO A 1 96 ? -8.111 -27.965 30.295 1.00 35.16 77 PRO A N 1
ATOM 664 C CA . PRO A 1 96 ? -9.281 -28.850 30.252 1.00 35.21 77 PRO A CA 1
ATOM 665 C C . PRO A 1 96 ? -10.629 -28.169 30.411 1.00 32.28 77 PRO A C 1
ATOM 666 O O . PRO A 1 96 ? -11.638 -28.863 30.495 1.00 34.64 77 PRO A O 1
ATOM 670 N N . TYR A 1 97 ? -10.668 -26.844 30.486 1.00 34.25 78 TYR A N 1
ATOM 671 C CA . TYR A 1 97 ? -11.964 -26.195 30.406 1.00 31.64 78 TYR A CA 1
ATOM 672 C C . TYR A 1 97 ? -12.572 -26.463 29.032 1.00 28.53 78 TYR A C 1
ATOM 673 O O . TYR A 1 97 ? -11.866 -26.735 28.056 1.00 31.71 78 TYR A O 1
ATOM 682 N N . LYS A 1 98 ? -13.900 -26.412 28.976 1.00 28.21 79 LYS A N 1
ATOM 683 C CA . LYS A 1 98 ? -14.655 -26.641 27.752 1.00 33.76 79 LYS A CA 1
ATOM 684 C C . LYS A 1 98 ? -15.682 -25.532 27.586 1.00 30.62 79 LYS A C 1
ATOM 685 O O . LYS A 1 98 ? -15.892 -24.708 28.483 1.00 32.78 79 LYS A O 1
ATOM 691 N N . HIS A 1 99 ? -16.335 -25.531 26.429 1.00 30.72 80 HIS A N 1
ATOM 692 C CA . HIS A 1 99 ? -17.505 -24.689 26.243 1.00 28.83 80 HIS A CA 1
ATOM 693 C C . HIS A 1 99 ? -18.470 -24.889 27.410 1.00 29.95 80 HIS A C 1
ATOM 694 O O . HIS A 1 99 ? -18.679 -26.031 27.844 1.00 30.21 80 HIS A O 1
ATOM 701 N N . PRO A 1 100 ? -19.097 -23.816 27.931 1.00 29.87 81 PRO A N 1
ATOM 702 C CA . PRO A 1 100 ? -19.002 -22.44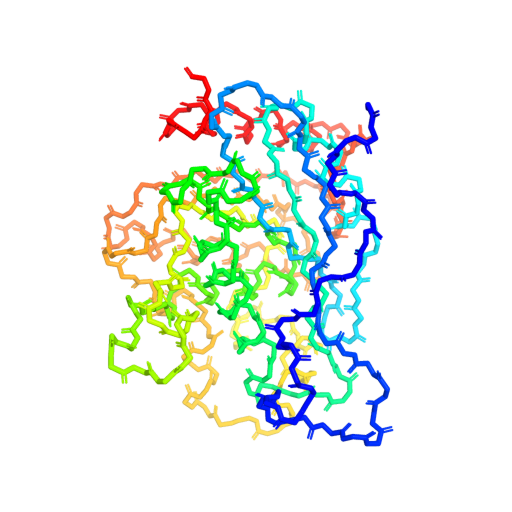5 27.426 1.00 29.35 81 PRO A CA 1
ATOM 703 C C . PRO A 1 100 ? -18.016 -21.540 28.150 1.00 29.93 81 PRO A C 1
ATOM 704 O O . PRO A 1 100 ? -18.154 -20.318 28.016 1.00 30.92 81 PRO A O 1
ATOM 708 N N . ALA A 1 101 ? -17.060 -22.106 28.887 1.00 29.06 82 ALA A N 1
ATOM 709 C CA . ALA A 1 101 ? -16.152 -21.261 29.667 1.00 29.10 82 ALA A CA 1
ATOM 710 C C . ALA A 1 101 ? -15.439 -20.212 28.818 1.00 27.32 82 ALA A C 1
ATOM 711 O O . ALA A 1 101 ? -15.445 -19.031 29.210 1.00 29.17 82 ALA A O 1
ATOM 713 N N . PRO A 1 102 ? -14.807 -20.542 27.683 1.00 28.65 83 PRO A N 1
ATOM 714 C CA . PRO A 1 102 ? -14.124 -19.475 26.930 1.00 25.76 83 PRO A CA 1
ATOM 715 C C . PRO A 1 102 ? -15.069 -18.375 26.487 1.00 24.77 83 PRO A C 1
ATOM 716 O O . PRO A 1 102 ? -14.706 -17.196 26.554 1.00 25.46 83 PRO A O 1
ATOM 720 N N . LEU A 1 103 ? -16.286 -18.728 26.053 1.00 27.46 84 LEU A N 1
ATOM 721 C CA . LEU A 1 103 ? -17.222 -17.707 25.600 1.00 28.69 84 LEU A CA 1
ATOM 722 C C . LEU A 1 103 ? -17.688 -16.835 26.760 1.00 27.71 84 LEU A C 1
ATOM 723 O O . LEU A 1 103 ? -17.875 -15.626 26.600 1.00 27.70 84 LEU A O 1
ATOM 728 N N . LEU A 1 104 ? -17.876 -17.428 27.944 1.00 27.32 85 LEU A N 1
ATOM 729 C CA . LEU A 1 104 ? -18.218 -16.619 29.108 1.00 28.38 85 LEU A CA 1
ATOM 730 C C . LEU A 1 104 ? -17.110 -15.624 29.428 1.00 24.31 85 LEU A C 1
ATOM 731 O O . LEU A 1 104 ? -17.386 -14.472 29.789 1.00 29.60 85 LEU A O 1
ATOM 736 N N . ASP A 1 105 ? -15.854 -16.055 29.299 1.00 25.44 86 ASP A N 1
ATOM 737 C CA . ASP A 1 105 ? -14.728 -15.150 29.518 1.00 28.48 86 ASP A CA 1
ATOM 738 C C . ASP A 1 105 ? -14.716 -14.015 28.497 1.00 28.42 86 ASP A C 1
ATOM 739 O O . ASP A 1 105 ? -14.461 -12.859 28.847 1.00 25.90 86 ASP A O 1
ATOM 744 N N . ALA A 1 106 ? -14.993 -14.325 27.224 1.00 27.18 87 ALA A N 1
ATOM 745 C CA . ALA A 1 106 ? -14.991 -13.286 26.196 1.00 26.16 87 ALA A CA 1
ATOM 746 C C . ALA A 1 106 ? -16.108 -12.271 26.421 1.00 28.30 87 ALA A C 1
ATOM 747 O O . ALA A 1 106 ? -15.895 -11.060 26.273 1.00 25.88 87 ALA A O 1
ATOM 749 N N . LYS A 1 107 ? -17.316 -12.737 26.756 1.00 24.57 88 LYS A N 1
ATOM 750 C CA . LYS A 1 107 ? -18.403 -11.798 27.008 1.00 24.60 88 LYS A CA 1
ATOM 751 C C . LYS A 1 107 ? -18.080 -10.917 28.210 1.00 27.04 88 LYS A C 1
ATOM 752 O O . LYS A 1 107 ? -18.312 -9.701 28.188 1.00 27.65 88 LYS A O 1
ATOM 758 N N . ARG A 1 108 ? -17.545 -11.527 29.266 1.00 27.00 89 ARG A N 1
ATOM 759 C CA . ARG A 1 108 ? -17.198 -10.775 30.468 1.00 26.73 89 ARG A CA 1
ATOM 760 C C . ARG A 1 108 ? -16.152 -9.712 30.161 1.00 28.14 89 ARG A C 1
ATOM 761 O O . ARG A 1 108 ? -16.253 -8.571 30.633 1.00 27.52 89 ARG A O 1
ATOM 769 N N . ALA A 1 109 ? -15.152 -10.068 29.350 1.00 26.71 90 ALA A N 1
ATOM 770 C CA . ALA A 1 109 ? -14.091 -9.124 29.003 1.00 27.89 90 ALA A CA 1
ATOM 771 C C . ALA A 1 109 ? -14.649 -7.871 28.334 1.00 27.88 90 ALA A C 1
ATOM 772 O O . ALA A 1 109 ? -14.253 -6.750 28.678 1.00 26.45 90 ALA A O 1
ATOM 774 N N . ILE A 1 110 ? -15.582 -8.031 27.391 1.00 26.90 91 ILE A N 1
ATOM 775 C CA . ILE A 1 110 ? -16.159 -6.865 26.717 1.00 27.02 91 ILE A CA 1
ATOM 776 C C . ILE A 1 110 ? -16.969 -6.015 27.700 1.00 27.26 91 ILE A C 1
ATOM 777 O O . ILE A 1 110 ? -16.842 -4.785 27.730 1.00 27.36 91 ILE A O 1
ATOM 782 N N . ARG A 1 111 ? -17.825 -6.652 28.508 1.00 29.92 92 ARG A N 1
ATOM 783 C CA . ARG A 1 111 ? -18.571 -5.905 29.525 1.00 30.49 92 ARG A CA 1
ATOM 784 C C . ARG A 1 111 ? -17.635 -5.156 30.467 1.00 30.33 92 ARG A C 1
ATOM 785 O O . ARG A 1 111 ? -17.903 -4.003 30.843 1.00 30.56 92 ARG A O 1
ATOM 793 N N . LEU A 1 112 ? -16.545 -5.807 30.870 1.00 27.09 93 LEU A N 1
ATOM 794 C CA . LEU A 1 112 ? -15.612 -5.206 31.824 1.00 28.89 93 LEU A CA 1
ATOM 795 C C . LEU A 1 112 ? -14.945 -3.969 31.240 1.00 30.84 93 LEU A C 1
ATOM 796 O O . LEU A 1 112 ? -14.894 -2.913 31.881 1.00 29.66 93 LEU A O 1
ATOM 801 N N . VAL A 1 113 ? -14.409 -4.084 30.021 1.00 27.58 94 VAL A N 1
ATOM 802 C CA . VAL A 1 113 ? -13.752 -2.939 29.403 1.00 27.60 94 VAL A CA 1
ATOM 803 C C . VAL A 1 113 ? -14.751 -1.810 29.175 1.00 30.32 94 VAL A C 1
ATOM 804 O O . VAL A 1 113 ? -14.441 -0.632 29.388 1.00 29.36 94 VAL A O 1
ATOM 808 N N . ARG A 1 114 ? -15.968 -2.145 28.745 1.00 26.83 95 ARG A N 1
ATOM 809 C CA . ARG A 1 114 ? -16.963 -1.105 28.526 1.00 25.74 95 ARG A CA 1
ATOM 810 C C . ARG A 1 114 ? -17.363 -0.453 29.844 1.00 29.78 95 ARG A C 1
ATOM 811 O O . ARG A 1 114 ? -17.544 0.770 29.909 1.00 30.53 95 ARG A O 1
ATOM 819 N N . TYR A 1 115 ? -17.491 -1.257 30.901 1.00 29.12 96 TYR A N 1
ATOM 820 C CA . TYR A 1 115 ? -17.874 -0.717 32.204 1.00 30.61 96 TYR A CA 1
ATOM 821 C C . TYR A 1 115 ? -16.830 0.266 32.721 1.00 32.39 96 TYR A C 1
ATOM 822 O O . TYR A 1 115 ? -17.174 1.323 33.260 1.00 32.74 96 TYR A O 1
ATOM 831 N N . PHE A 1 116 ? -15.550 -0.070 32.570 1.00 32.27 97 PHE A N 1
ATOM 832 C CA . PHE A 1 116 ? -14.451 0.763 33.027 1.00 35.53 97 PHE A CA 1
ATOM 833 C C . PHE A 1 116 ? -13.930 1.703 31.947 1.00 34.00 97 PHE A C 1
ATOM 834 O O . PHE A 1 116 ? -12.808 2.203 32.074 1.00 33.90 97 PHE A O 1
ATOM 842 N N . SER A 1 117 ? -14.715 1.958 30.896 1.00 33.78 98 SER A N 1
ATOM 843 C CA . SER A 1 117 ? -14.200 2.713 29.755 1.00 33.76 98 SER A CA 1
ATOM 844 C C . SER A 1 117 ? -13.803 4.134 30.148 1.00 36.51 98 SER A C 1
ATOM 845 O O . SER A 1 117 ? -12.776 4.647 29.686 1.00 35.27 98 SER A O 1
ATOM 848 N N . LYS A 1 118 ? -14.603 4.793 30.988 1.00 38.22 99 LYS A N 1
ATOM 849 C CA . LYS A 1 118 ? -14.248 6.151 31.392 1.00 42.21 99 LYS A CA 1
ATOM 850 C C . LYS A 1 118 ? -12.931 6.159 32.158 1.00 39.23 99 LYS A C 1
ATOM 851 O O . LYS A 1 118 ? -12.063 7.005 31.911 1.00 41.71 99 LYS A O 1
ATOM 857 N N . LYS A 1 119 ? -12.751 5.195 33.062 1.00 37.26 100 LYS A N 1
ATOM 858 C CA . LYS A 1 119 ? -11.524 5.103 33.847 1.00 37.47 100 LYS A CA 1
ATOM 859 C C . LYS A 1 119 ? -10.314 4.816 32.971 1.00 42.33 100 LYS A C 1
ATOM 860 O O . LYS A 1 119 ? -9.216 5.323 33.230 1.00 40.03 100 LYS A O 1
ATOM 866 N N . LEU A 1 120 ? -10.486 3.985 31.944 1.00 37.38 101 LEU A N 1
ATOM 867 C CA . LEU A 1 120 ? -9.401 3.629 31.037 1.00 35.67 101 LEU A CA 1
ATOM 868 C C . LEU A 1 120 ? -9.262 4.582 29.857 1.00 35.78 101 LEU A C 1
ATOM 869 O O . LEU A 1 120 ? -8.419 4.334 28.989 1.00 37.80 101 LEU A O 1
ATOM 874 N N . ASN A 1 121 ? -10.073 5.644 29.792 1.00 32.82 102 ASN A N 1
ATOM 875 C CA . ASN A 1 121 ? -10.006 6.634 28.715 1.00 36.06 102 ASN A CA 1
ATOM 876 C C . ASN A 1 121 ? -10.318 6.001 27.357 1.00 40.12 102 ASN A C 1
ATOM 877 O O . ASN A 1 121 ? -9.687 6.314 26.342 1.00 35.31 102 ASN A O 1
ATOM 882 N N . ILE A 1 122 ? -11.311 5.112 27.337 1.00 35.13 103 ILE A N 1
ATOM 883 C CA . ILE A 1 122 ? -11.716 4.386 26.136 1.00 32.42 103 ILE A CA 1
ATOM 884 C C . ILE A 1 122 ? -13.140 4.782 25.763 1.00 36.36 103 ILE A C 1
ATOM 885 O O . ILE A 1 122 ? -13.994 4.956 26.639 1.00 33.70 103 ILE A O 1
ATOM 890 N N . ASP A 1 123 ? -13.391 4.924 24.465 1.00 31.02 104 ASP A N 1
ATOM 891 C CA . ASP A 1 123 ? -14.739 5.182 23.967 1.00 32.50 104 ASP A CA 1
ATOM 892 C C . ASP A 1 123 ? -15.565 3.911 24.108 1.00 35.06 104 ASP A C 1
ATOM 893 O O . ASP A 1 123 ? -15.224 2.894 23.485 1.00 28.93 104 ASP A O 1
ATOM 898 N N . PRO A 1 124 ? -16.626 3.899 24.926 1.00 31.64 105 PRO A N 1
ATOM 899 C CA . PRO A 1 124 ? -17.399 2.656 25.097 1.00 31.68 105 PRO A CA 1
ATOM 900 C C . PRO A 1 124 ? -18.123 2.225 23.832 1.00 29.83 105 PRO A C 1
ATOM 901 O O . PRO A 1 124 ? -18.562 1.069 23.742 1.00 29.17 105 PRO A O 1
ATOM 905 N N . ASN A 1 125 ? -18.246 3.107 22.846 1.00 29.56 106 ASN A N 1
ATOM 906 C CA . ASN A 1 125 ? -18.854 2.754 21.572 1.00 32.07 106 ASN A CA 1
ATOM 907 C C . ASN A 1 125 ? -17.826 2.447 20.496 1.00 28.53 106 ASN A C 1
ATOM 908 O O . ASN A 1 125 ? -18.195 2.295 19.331 1.00 28.87 106 ASN A O 1
ATOM 913 N N . ARG A 1 126 ? -16.555 2.319 20.865 1.00 28.27 107 ARG A N 1
ATOM 914 C CA . ARG A 1 126 ? -15.507 1.872 19.951 1.00 27.07 107 ARG A CA 1
ATOM 915 C C . ARG A 1 126 ? -14.644 0.828 20.662 1.00 26.02 107 ARG A C 1
ATOM 916 O O . ARG A 1 126 ? -13.443 0.998 20.865 1.00 28.92 107 ARG A O 1
ATOM 924 N N . ILE A 1 127 ? -15.285 -0.268 21.060 1.00 28.19 108 ILE A N 1
ATOM 925 C CA . ILE A 1 127 ? -14.619 -1.415 21.663 1.00 23.08 108 ILE A CA 1
ATOM 926 C C . ILE A 1 127 ? -14.876 -2.607 20.755 1.00 25.53 108 ILE A C 1
ATOM 927 O O . ILE A 1 127 ? -15.999 -3.122 20.715 1.00 25.23 108 ILE A O 1
ATOM 932 N N . GLY A 1 128 ? -13.844 -3.048 20.032 1.00 25.11 109 GLY A N 1
ATOM 933 C CA . GLY A 1 128 ? -13.937 -4.176 19.135 1.00 23.13 109 GLY A CA 1
ATOM 934 C C . GLY A 1 128 ? -13.074 -5.341 19.597 1.00 25.28 109 GLY A C 1
ATOM 935 O O . GLY A 1 128 ? -12.347 -5.267 20.588 1.00 24.37 109 GLY A O 1
ATOM 936 N N . VAL A 1 129 ? -13.169 -6.438 18.849 1.00 21.82 110 VAL A N 1
ATOM 937 C CA . VAL A 1 129 ? -12.396 -7.635 19.151 1.00 21.63 110 VAL A CA 1
ATOM 938 C C . VAL A 1 129 ? -11.664 -8.076 17.891 1.00 21.81 110 VAL A C 1
ATOM 939 O O . VAL A 1 129 ? -12.134 -7.869 16.766 1.00 22.41 110 VAL A O 1
ATOM 943 N N . LEU A 1 130 ? -10.485 -8.662 18.096 1.00 20.75 111 LEU A N 1
ATOM 944 C CA . LEU A 1 130 ? -9.648 -9.166 17.014 1.00 22.61 111 LEU A CA 1
ATOM 945 C C . LEU A 1 130 ? -9.141 -10.537 17.442 1.00 22.73 111 LEU A C 1
ATOM 946 O O . LEU A 1 130 ? -8.568 -10.679 18.523 1.00 23.06 111 LEU A O 1
ATOM 951 N N . GLY A 1 131 ? -9.385 -11.557 16.628 1.00 22.84 112 GLY A N 1
ATOM 952 C CA . GLY A 1 131 ? -9.045 -12.916 16.999 1.00 21.34 112 GLY A CA 1
ATOM 953 C C . GLY A 1 131 ? -8.346 -13.651 15.875 1.00 23.43 112 GLY A C 1
ATOM 954 O O . GLY A 1 131 ? -8.619 -13.431 14.698 1.00 21.03 112 GLY A O 1
ATOM 955 N N . PHE A 1 132 ? -7.433 -14.536 16.275 1.00 19.72 113 PHE A N 1
ATOM 956 C CA . PHE A 1 132 ? -6.681 -15.411 15.388 1.00 23.26 113 PHE A CA 1
ATOM 957 C C . PHE A 1 132 ? -7.099 -16.861 15.605 1.00 19.93 113 PHE A C 1
ATOM 958 O O . PHE A 1 132 ? -7.071 -17.350 16.741 1.00 22.42 113 PHE A O 1
ATOM 966 N N . SER A 1 133 ? -7.405 -17.568 14.515 1.00 23.59 114 SER A N 1
ATOM 967 C CA . SER A 1 133 ? -7.610 -19.027 14.533 1.00 26.93 114 SER A CA 1
ATOM 968 C C . SER A 1 133 ? -8.705 -19.372 15.539 1.00 24.76 114 SER A C 1
ATOM 969 O O . SER A 1 133 ? -9.838 -18.884 15.385 1.00 23.22 114 SER A O 1
ATOM 972 N N . ALA A 1 134 ? -8.444 -20.191 16.565 1.00 23.84 115 ALA A N 1
ATOM 973 C CA . ALA A 1 134 ? -9.468 -20.452 17.575 1.00 22.41 115 ALA A CA 1
ATOM 974 C C . ALA A 1 134 ? -9.876 -19.178 18.315 1.00 22.69 115 ALA A C 1
ATOM 975 O O . ALA A 1 134 ? -11.019 -19.066 18.765 1.00 22.72 115 ALA A O 1
ATOM 977 N N . GLY A 1 135 ? -8.949 -18.224 18.481 1.00 22.87 116 GLY A N 1
ATOM 978 C CA . GLY A 1 135 ? -9.331 -16.919 18.997 1.00 19.38 116 GLY A CA 1
ATOM 979 C C . GLY A 1 135 ? -10.267 -16.173 18.065 1.00 23.53 116 GLY A C 1
ATOM 980 O O . GLY A 1 135 ? -11.118 -15.397 18.516 1.00 23.04 116 GLY A O 1
ATOM 981 N N . GLY A 1 136 ? -10.124 -16.388 16.755 1.00 21.31 117 GLY A N 1
ATOM 982 C CA . GLY A 1 136 ? -11.086 -15.813 15.823 1.00 20.75 117 GLY A CA 1
ATOM 983 C C . GLY A 1 136 ? -12.435 -16.492 15.907 1.00 22.64 117 GLY A C 1
ATOM 984 O O . GLY A 1 136 ? -13.477 -15.849 15.733 1.00 23.17 117 GLY A O 1
ATOM 985 N N . HIS A 1 137 ? -12.442 -17.797 16.167 1.00 21.39 118 HIS A N 1
ATOM 986 C CA . HIS A 1 137 ? -13.699 -18.453 16.508 1.00 21.20 118 HIS A CA 1
ATOM 987 C C . HIS A 1 137 ? -14.362 -17.756 17.688 1.00 22.68 118 HIS A C 1
ATOM 988 O O . HIS A 1 137 ? -15.528 -17.345 17.619 1.00 23.22 118 HIS A O 1
ATOM 995 N N . LEU A 1 138 ? -13.615 -17.596 18.778 1.00 23.55 119 LEU A N 1
ATOM 996 C CA . LEU A 1 138 ? -14.164 -16.952 19.964 1.00 21.28 119 LEU A CA 1
ATOM 997 C C . LEU A 1 138 ? -14.635 -15.530 19.663 1.00 21.47 119 LEU A C 1
ATOM 998 O O . LEU A 1 138 ? -15.700 -15.110 20.124 1.00 23.91 119 LEU A O 1
ATOM 1003 N N . ALA A 1 139 ? -13.852 -14.772 18.895 1.00 22.09 120 ALA A N 1
ATOM 1004 C CA . ALA A 1 139 ? -14.263 -13.428 18.492 1.00 23.14 120 ALA A CA 1
ATOM 1005 C C . ALA A 1 139 ? -15.549 -13.459 17.671 1.00 24.15 120 ALA A C 1
ATOM 1006 O O . ALA A 1 139 ? -16.443 -12.625 17.863 1.00 23.31 120 ALA A O 1
ATOM 1008 N N . SER A 1 140 ? -15.657 -14.413 16.744 1.00 22.47 121 SER A N 1
ATOM 1009 C CA . SER A 1 140 ? -16.859 -14.499 15.925 1.00 20.95 121 SER A CA 1
ATOM 1010 C C . SER A 1 140 ? -18.067 -14.896 16.765 1.00 23.49 121 SER A C 1
ATOM 1011 O O . SER A 1 140 ? -19.197 -14.511 16.436 1.00 23.17 121 SER A O 1
ATOM 1014 N N . LEU A 1 141 ? -17.848 -15.642 17.850 1.00 25.20 122 LEU A N 1
ATOM 1015 C CA . LEU A 1 141 ? -18.939 -16.030 18.736 1.00 23.85 122 LEU A CA 1
ATOM 1016 C C . LEU A 1 141 ? -19.437 -14.841 19.547 1.00 26.17 122 LEU A C 1
ATOM 1017 O O . LEU A 1 141 ? -20.646 -14.605 19.650 1.00 25.62 122 LEU A O 1
ATOM 1022 N N . VAL A 1 142 ? -18.519 -14.079 20.142 1.00 26.81 123 VAL A N 1
ATOM 1023 C CA . VAL A 1 142 ? -18.976 -12.916 20.885 1.00 28.38 123 VAL A CA 1
ATOM 1024 C C . VAL A 1 142 ? -19.553 -11.868 19.930 1.00 30.87 123 VAL A C 1
ATOM 1025 O O . VAL A 1 142 ? -20.433 -11.091 20.317 1.00 29.89 123 VAL A O 1
ATOM 1029 N N . GLY A 1 143 ? -19.147 -11.885 18.654 1.00 26.90 124 GLY A N 1
ATOM 1030 C CA . GLY A 1 143 ? -19.747 -11.039 17.645 1.00 25.74 124 GLY A CA 1
ATOM 1031 C C . GLY A 1 143 ? -21.087 -11.506 17.121 1.00 26.48 124 GLY A C 1
ATOM 1032 O O . GLY A 1 143 ? -21.695 -10.796 16.320 1.00 29.59 124 GLY A O 1
ATOM 1033 N N . THR A 1 144 ? -21.556 -12.687 17.534 1.00 25.73 125 THR A N 1
ATOM 1034 C CA . THR A 1 144 ? -22.853 -13.196 17.109 1.00 25.75 125 THR A CA 1
ATOM 1035 C C . THR A 1 144 ? -23.752 -13.602 18.266 1.00 28.99 125 THR A C 1
ATOM 1036 O O . THR A 1 144 ? -24.972 -13.642 18.075 1.00 34.67 125 THR A O 1
ATOM 1040 N N . HIS A 1 145 ? -23.197 -13.884 19.452 1.00 25.24 126 HIS A N 1
ATOM 1041 C CA . HIS A 1 145 ? -23.926 -14.368 20.624 1.00 25.82 126 HIS A CA 1
ATOM 1042 C C . HIS A 1 145 ? -24.136 -13.286 21.681 1.00 31.65 126 HIS A C 1
ATOM 1043 O O . HIS A 1 145 ? -24.445 -13.611 22.835 1.00 34.45 126 HIS A O 1
ATOM 1050 N N . PHE A 1 146 ? -23.976 -12.020 21.323 1.00 29.56 127 PHE A N 1
ATOM 1051 C CA . PHE A 1 146 ? -23.947 -10.940 22.300 1.00 28.63 127 PHE A CA 1
ATOM 1052 C C . PHE A 1 146 ? -25.343 -10.597 22.816 1.00 31.09 127 PHE A C 1
ATOM 1053 O O . PHE A 1 146 ? -26.366 -11.020 22.275 1.00 33.44 127 PHE A O 1
ATOM 1061 N N . ASP A 1 147 ? -25.362 -9.766 23.859 1.00 28.45 128 ASP A N 1
ATOM 1062 C CA . ASP A 1 147 ? -26.582 -9.247 24.460 1.00 28.96 128 ASP A CA 1
ATOM 1063 C C . ASP A 1 147 ? -26.276 -7.873 25.041 1.00 32.17 128 ASP A C 1
ATOM 1064 O O . ASP A 1 147 ? -25.119 -7.542 25.311 1.00 29.02 128 ASP A O 1
ATOM 1069 N N . SER A 1 148 ? -27.329 -7.088 25.277 1.00 32.80 129 SER A N 1
ATOM 1070 C CA . SER A 1 148 ? -27.179 -5.699 25.697 1.00 32.47 129 SER A CA 1
ATOM 1071 C C . SER A 1 148 ? -27.083 -5.528 27.216 1.00 33.39 129 SER A C 1
ATOM 1072 O O . SER A 1 148 ? -27.110 -4.392 27.700 1.00 34.72 129 SER A O 1
ATOM 1075 N N . GLY A 1 149 ? -26.967 -6.611 27.968 1.00 32.39 130 GLY A N 1
ATOM 1076 C CA . GLY A 1 149 ? -26.753 -6.562 29.398 1.00 33.83 130 GLY A CA 1
ATOM 1077 C C . GLY A 1 149 ? -28.016 -6.889 30.185 1.00 36.35 130 GLY A C 1
ATOM 1078 O O . GLY A 1 149 ? -29.143 -6.798 29.689 1.00 36.55 130 GLY A O 1
ATOM 1079 N N . ASP A 1 150 ? -27.802 -7.277 31.443 1.00 34.18 131 ASP A N 1
ATOM 1080 C CA . ASP A 1 150 ? -28.869 -7.598 32.399 1.00 35.94 131 ASP A CA 1
ATOM 1081 C C . ASP A 1 150 ? -29.036 -6.380 33.301 1.00 36.24 131 ASP A C 1
ATOM 1082 O O . ASP A 1 150 ? -28.310 -6.220 34.285 1.00 34.63 131 ASP A O 1
ATOM 1087 N N . LYS A 1 151 ? -29.999 -5.525 32.965 1.00 37.35 132 LYS A N 1
ATOM 1088 C CA . LYS A 1 151 ? -30.029 -4.192 33.549 1.00 38.93 132 LYS A CA 1
ATOM 1089 C C . LYS A 1 151 ? -30.342 -4.206 35.039 1.00 45.51 132 LYS A C 1
ATOM 1090 O O . LYS A 1 151 ? -29.990 -3.249 35.736 1.00 45.55 132 LYS A O 1
ATOM 1096 N N . LYS A 1 152 ? -30.960 -5.272 35.547 1.00 40.82 133 LYS A N 1
ATOM 1097 C CA . LYS A 1 152 ? -31.272 -5.393 36.965 1.00 44.41 133 LYS A CA 1
ATOM 1098 C C . LYS A 1 152 ? -30.274 -6.259 37.727 1.00 43.89 133 LYS A C 1
ATOM 1099 O O . LYS A 1 152 ? -30.547 -6.633 38.870 1.00 49.79 133 LYS A O 1
ATOM 1105 N N . ASN A 1 153 ? -29.125 -6.578 37.136 1.00 38.38 134 ASN A N 1
ATOM 1106 C CA . ASN A 1 153 ? -28.152 -7.421 37.821 1.00 36.26 134 ASN A CA 1
ATOM 1107 C C . ASN A 1 153 ? -27.526 -6.695 39.012 1.00 41.20 134 ASN A C 1
ATOM 1108 O O . ASN A 1 153 ? -27.336 -5.474 38.999 1.00 40.57 134 ASN A O 1
ATOM 1113 N N . ASP A 1 154 ? -27.184 -7.475 40.043 1.00 42.43 135 ASP A N 1
ATOM 1114 C CA . ASP A 1 154 ? -26.499 -6.929 41.211 1.00 46.69 135 ASP A CA 1
ATOM 1115 C C . ASP A 1 154 ? -25.066 -6.526 40.887 1.00 47.13 135 ASP A C 1
ATOM 1116 O O . ASP A 1 154 ? -24.508 -5.646 41.553 1.00 41.73 135 ASP A O 1
ATOM 1121 N N . ASP A 1 155 ? -24.455 -7.171 39.884 1.00 41.81 136 ASP A N 1
ATOM 1122 C CA . ASP A 1 155 ? -23.128 -6.804 39.401 1.00 39.44 136 ASP A CA 1
ATOM 1123 C C . ASP A 1 155 ? -23.293 -5.720 38.346 1.00 41.66 136 ASP A C 1
ATOM 1124 O O . ASP A 1 155 ? -23.868 -5.996 37.280 1.00 38.48 136 ASP A O 1
ATOM 1129 N N . PRO A 1 156 ? -22.813 -4.495 38.579 1.00 38.91 137 PRO A N 1
ATOM 1130 C CA . PRO A 1 156 ? -22.972 -3.442 37.563 1.00 38.92 137 PRO A CA 1
ATOM 1131 C C . PRO A 1 156 ? -22.328 -3.794 36.234 1.00 34.34 137 PRO A C 1
ATOM 1132 O O . PRO A 1 156 ? -22.800 -3.334 35.186 1.00 39.21 137 PRO A O 1
ATOM 1136 N N . VAL A 1 157 ? -21.258 -4.590 36.249 1.00 35.07 138 VAL A N 1
ATOM 1137 C CA . VAL A 1 157 ? -20.617 -4.985 34.995 1.00 33.99 138 VAL A CA 1
ATOM 1138 C C . VAL A 1 157 ? -21.580 -5.800 34.139 1.00 36.06 138 VAL A C 1
ATOM 1139 O O . VAL A 1 157 ? -21.603 -5.673 32.908 1.00 31.68 138 VAL A O 1
ATOM 1143 N N . GLU A 1 158 ? -22.401 -6.639 34.776 1.00 33.95 139 GLU A N 1
ATOM 1144 C CA . GLU A 1 158 ? -23.338 -7.471 34.029 1.00 31.48 139 GLU A CA 1
ATOM 1145 C C . GLU A 1 158 ? -24.473 -6.674 33.399 1.00 31.63 139 GLU A C 1
ATOM 1146 O O . GLU A 1 158 ? -25.178 -7.203 32.530 1.00 31.23 139 GLU A O 1
ATOM 1152 N N . ARG A 1 159 ? -24.656 -5.416 33.787 1.00 31.60 140 ARG A N 1
ATOM 1153 C CA . ARG A 1 159 ? -25.675 -4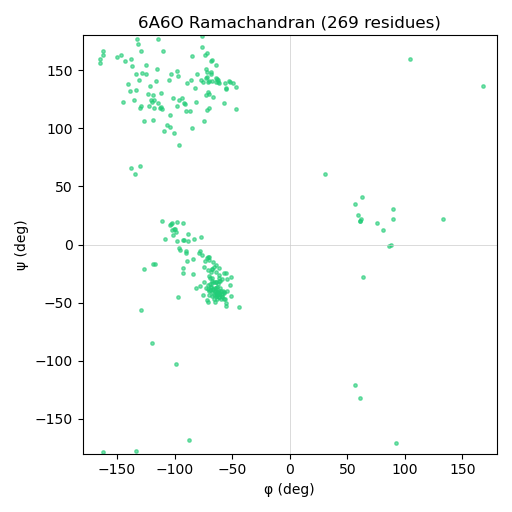.580 33.171 1.00 30.34 140 ARG A CA 1
ATOM 1154 C C . ARG A 1 159 ? -25.233 -4.029 31.826 1.00 29.68 140 ARG A C 1
ATOM 1155 O O . ARG A 1 159 ? -26.051 -3.440 31.118 1.00 31.43 140 ARG A O 1
ATOM 1163 N N . VAL A 1 160 ? -23.973 -4.228 31.458 1.00 30.74 141 VAL A N 1
ATOM 1164 C CA . VAL A 1 160 ? -23.366 -3.588 30.293 1.00 28.00 141 VAL A CA 1
ATOM 1165 C C . VAL A 1 160 ? -23.409 -4.548 29.111 1.00 29.01 141 VAL A C 1
ATOM 1166 O O . VAL A 1 160 ? -23.276 -5.767 29.286 1.00 26.89 141 VAL A O 1
ATOM 1170 N N . SER A 1 161 ? -23.598 -3.995 27.911 1.00 28.42 142 SER A N 1
ATOM 1171 C CA . SER A 1 161 ? -23.614 -4.793 26.685 1.00 27.55 142 SER A CA 1
ATOM 1172 C C . SER A 1 161 ? -22.277 -5.487 26.452 1.00 28.87 142 SER A C 1
ATOM 1173 O O . SER A 1 161 ? -21.211 -4.914 26.695 1.00 26.77 142 SER A O 1
ATOM 1176 N N . CYS A 1 162 ? -22.331 -6.731 25.961 1.00 25.89 143 CYS A N 1
ATOM 1177 C CA . CYS A 1 162 ? -21.125 -7.426 25.532 1.00 25.95 143 CYS A CA 1
ATOM 1178 C C . CYS A 1 162 ? -20.974 -7.449 24.011 1.00 26.92 143 CYS A C 1
ATOM 1179 O O . CYS A 1 162 ? -20.176 -8.234 23.488 1.00 25.13 143 CYS A O 1
ATOM 1182 N N . ARG A 1 163 ? -21.684 -6.580 23.300 1.00 25.39 144 ARG A N 1
ATOM 1183 C CA . ARG A 1 163 ? -21.571 -6.538 21.845 1.00 26.12 144 ARG A CA 1
ATOM 1184 C C . ARG A 1 163 ? -20.336 -5.742 21.437 1.00 25.55 144 ARG A C 1
ATOM 1185 O O . ARG A 1 163 ? -20.204 -4.574 21.826 1.00 26.89 144 ARG A O 1
ATOM 1193 N N . PRO A 1 164 ? -19.414 -6.321 20.681 1.00 25.08 145 PRO A N 1
ATOM 1194 C CA . PRO A 1 164 ? -18.294 -5.525 20.171 1.00 24.38 145 PRO A CA 1
ATOM 1195 C C . PRO A 1 164 ? -18.760 -4.583 19.071 1.00 25.15 145 PRO A C 1
ATOM 1196 O O . PRO A 1 164 ? -19.729 -4.849 18.353 1.00 25.90 145 PRO A O 1
ATOM 1200 N N . ASP A 1 165 ? -18.066 -3.452 18.950 1.00 23.12 146 ASP A N 1
ATOM 1201 C CA . ASP A 1 165 ? -18.430 -2.465 17.947 1.00 22.28 146 ASP A CA 1
ATOM 1202 C C . ASP A 1 165 ? -17.827 -2.766 16.575 1.00 23.66 146 ASP A C 1
ATOM 1203 O O . ASP A 1 165 ? -18.237 -2.156 15.587 1.00 25.51 146 ASP A O 1
ATOM 1208 N N . CYS A 1 166 ? -16.875 -3.693 16.499 1.00 23.77 147 CYS A N 1
ATOM 1209 C CA . CYS A 1 166 ? -16.360 -4.218 15.237 1.00 22.79 147 CYS A CA 1
ATOM 1210 C C . CYS A 1 166 ? -15.649 -5.524 15.553 1.00 25.72 147 CYS A C 1
ATOM 1211 O O . CYS A 1 166 ? -15.312 -5.798 16.710 1.00 24.16 147 CYS A O 1
ATOM 1214 N N . ILE A 1 167 ? -15.415 -6.325 14.508 1.00 24.19 148 ILE A N 1
ATOM 1215 C CA . ILE A 1 167 ? -14.801 -7.644 14.631 1.00 21.71 148 ILE A CA 1
ATOM 1216 C C . ILE A 1 167 ? -13.711 -7.774 13.574 1.00 24.22 148 ILE A C 1
ATOM 1217 O O . ILE A 1 167 ? -13.951 -7.475 12.401 1.00 21.05 148 ILE A O 1
ATOM 1222 N N . VAL A 1 168 ? -12.533 -8.252 13.974 1.00 19.83 149 VAL A N 1
ATOM 1223 C CA . VAL A 1 168 ? -11.466 -8.581 13.030 1.00 19.41 149 VAL A CA 1
ATOM 1224 C C . VAL A 1 168 ? -11.141 -10.061 13.197 1.00 19.86 149 VAL A C 1
ATOM 1225 O O . VAL A 1 168 ? -10.839 -10.511 14.307 1.00 22.22 149 VAL A O 1
ATOM 1229 N N . LEU A 1 169 ? -11.209 -10.813 12.102 1.00 20.34 150 LEU A N 1
ATOM 1230 C CA . LEU A 1 169 ? -11.036 -12.260 12.134 1.00 23.25 150 LEU A CA 1
ATOM 1231 C C . LEU A 1 169 ? -9.845 -12.621 11.268 1.00 22.33 150 LEU A C 1
ATOM 1232 O O . LEU A 1 169 ? -9.833 -12.314 10.074 1.00 21.19 150 LEU A O 1
ATOM 1237 N N . CYS A 1 170 ? -8.860 -13.290 11.859 1.00 18.90 151 CYS A N 1
ATOM 1238 C CA . CYS A 1 170 ? -7.603 -13.596 11.186 1.00 20.92 151 CYS A CA 1
ATOM 1239 C C . CYS A 1 170 ? -7.472 -15.104 11.104 1.00 21.91 151 CYS A C 1
ATOM 1240 O O . CYS A 1 170 ? -7.403 -15.773 12.145 1.00 21.09 151 CYS A O 1
ATOM 1243 N N . TYR A 1 171 ? -7.435 -15.635 9.862 1.00 20.72 152 TYR A N 1
ATOM 1244 C CA . TYR A 1 171 ? -7.546 -17.065 9.586 1.00 21.18 152 TYR A CA 1
ATOM 1245 C C . TYR A 1 171 ? -8.413 -17.780 10.627 1.00 20.96 152 TYR A C 1
ATOM 1246 O O . TYR A 1 171 ? -7.958 -18.732 11.276 1.00 22.78 152 TYR A O 1
ATOM 1255 N N . PRO A 1 172 ? -9.691 -17.401 10.757 1.00 20.82 153 PRO A N 1
ATOM 1256 C CA . PRO A 1 172 ? -10.529 -17.917 11.847 1.00 19.58 153 PRO A CA 1
ATOM 1257 C C . PRO A 1 172 ? -11.046 -19.337 11.652 1.00 20.02 153 PRO A C 1
ATOM 1258 O O . PRO A 1 172 ? -11.416 -19.754 10.551 1.00 22.67 153 PRO A O 1
ATOM 1262 N N . VAL A 1 173 ? -11.068 -20.072 12.766 1.00 21.76 154 VAL A N 1
ATOM 1263 C CA . VAL A 1 173 ? -11.982 -21.191 12.940 1.00 21.02 154 VAL A CA 1
ATOM 1264 C C . VAL A 1 173 ? -13.397 -20.634 12.992 1.00 21.07 154 VAL A C 1
ATOM 1265 O O . VAL A 1 173 ? -13.673 -19.714 13.763 1.00 21.25 154 VAL A O 1
ATOM 1269 N N . ILE A 1 174 ? -14.294 -21.161 12.154 1.00 19.64 155 ILE A N 1
ATOM 1270 C CA . ILE A 1 174 ? -15.648 -20.608 12.072 1.00 23.03 155 ILE A CA 1
ATOM 1271 C C . ILE A 1 174 ? -16.649 -21.743 12.208 1.00 21.67 155 ILE A C 1
ATOM 1272 O O . ILE A 1 174 ? -17.523 -21.732 13.091 1.00 20.98 155 ILE A O 1
ATOM 1277 N N . SER A 1 175 ? -16.525 -22.728 11.325 1.00 21.15 156 SER A N 1
ATOM 1278 C CA . SER A 1 175 ? -17.409 -23.882 11.305 1.00 21.63 156 SER A CA 1
ATOM 1279 C C . SER A 1 175 ? -16.867 -24.999 12.196 1.00 22.52 156 SER A C 1
ATOM 1280 O O . SER A 1 175 ? -15.663 -25.285 12.201 1.00 24.45 156 SER A O 1
ATOM 1283 N N . LEU A 1 176 ? -17.766 -25.640 12.936 1.00 21.26 157 LEU A N 1
ATOM 1284 C CA . LEU A 1 176 ? -17.391 -26.734 13.823 1.00 22.02 157 LEU A CA 1
ATOM 1285 C C . LEU A 1 176 ? -17.517 -28.076 13.106 1.00 25.28 157 LEU A C 1
ATOM 1286 O O . LEU A 1 176 ? -16.862 -29.051 13.473 1.00 23.74 157 LEU A O 1
ATOM 1291 N N . ALA A 1 177 ? -18.364 -28.115 12.081 1.00 26.79 158 ALA A N 1
ATOM 1292 C CA . ALA A 1 177 ? -18.579 -29.333 11.306 1.00 26.19 158 ALA A CA 1
ATOM 1293 C C . ALA A 1 177 ? -17.760 -29.310 10.020 1.00 26.98 158 ALA A C 1
ATOM 1294 O O . ALA A 1 177 ? -16.552 -29.544 10.039 1.00 28.83 158 ALA A O 1
ATOM 1296 N N . GLU A 1 178 ? -18.425 -29.031 8.903 1.00 27.16 159 GLU A N 1
ATOM 1297 C CA . GLU A 1 178 ? -17.751 -28.971 7.612 1.00 29.30 159 GLU A CA 1
ATOM 1298 C C . GLU A 1 178 ? -16.589 -27.988 7.678 1.00 28.77 159 GLU A C 1
ATOM 1299 O O . GLU A 1 178 ? -16.729 -26.887 8.211 1.00 28.02 159 GLU A O 1
ATOM 1305 N N . PHE A 1 179 ? -15.442 -28.387 7.138 1.00 30.89 160 PHE A N 1
ATOM 1306 C CA . PHE A 1 179 ? -14.258 -27.526 7.157 1.00 28.07 160 PHE A CA 1
ATOM 1307 C C . PHE A 1 179 ? -13.795 -27.180 8.567 1.00 28.43 160 PHE A C 1
ATOM 1308 O O . PHE A 1 179 ? -13.051 -26.219 8.749 1.00 28.56 160 PHE A O 1
ATOM 1316 N N . ALA A 1 180 ? -14.187 -27.963 9.568 1.00 26.79 161 ALA A N 1
ATOM 1317 C CA . ALA A 1 180 ? -13.799 -27.685 10.944 1.00 27.86 161 ALA A CA 1
ATOM 1318 C C . ALA A 1 180 ? -12.326 -27.992 11.189 1.00 28.39 161 ALA A C 1
ATOM 1319 O O . ALA A 1 180 ? -11.773 -28.950 10.645 1.00 28.40 161 ALA A O 1
ATOM 1321 N N . HIS A 1 181 ? -11.693 -27.168 12.020 1.00 25.58 162 HIS A N 1
ATOM 1322 C CA . HIS A 1 181 ? -10.445 -27.563 12.664 1.00 25.71 162 HIS A CA 1
ATOM 1323 C C . HIS A 1 181 ? -10.794 -28.555 13.767 1.00 27.96 162 HIS A C 1
ATOM 1324 O O . HIS A 1 181 ? -11.367 -28.171 14.789 1.00 27.87 162 HIS A O 1
ATOM 1331 N N . GLU A 1 182 ? -10.500 -29.840 13.548 1.00 28.04 163 GLU A N 1
ATOM 1332 C CA . GLU A 1 182 ? -11.014 -30.860 14.457 1.00 31.33 163 GLU A CA 1
ATOM 1333 C C . GLU A 1 182 ? -10.380 -30.760 15.839 1.00 29.63 163 GLU A C 1
ATOM 1334 O O . GLU A 1 182 ? -11.031 -31.076 16.841 1.00 29.99 163 GLU A O 1
ATOM 1340 N N . GLY A 1 183 ? -9.125 -30.319 15.914 1.00 31.70 164 GLY A N 1
ATOM 1341 C CA . GLY A 1 183 ? -8.502 -30.126 17.216 1.00 31.14 164 GLY A CA 1
ATOM 1342 C C . GLY A 1 183 ? -9.257 -29.125 18.070 1.00 30.54 164 GLY A C 1
ATOM 1343 O O . GLY A 1 183 ? -9.538 -29.377 19.246 1.00 29.44 164 GLY A O 1
ATOM 1344 N N . SER A 1 184 ? -9.608 -27.976 17.484 1.00 29.33 165 SER A N 1
ATOM 1345 C CA . SER A 1 184 ? -10.349 -26.967 18.234 1.00 28.63 165 SER A CA 1
ATOM 1346 C C . SER A 1 184 ? -11.709 -27.496 18.650 1.00 26.97 165 SER A C 1
ATOM 1347 O O . SER A 1 184 ? -12.167 -27.254 19.776 1.00 29.11 165 SER A O 1
ATOM 1350 N N . LYS A 1 185 ? -12.383 -28.198 17.737 1.00 26.47 166 LYS A N 1
ATOM 1351 C CA . LYS A 1 185 ? -13.714 -28.723 18.023 1.00 27.45 166 LYS A CA 1
ATOM 1352 C C . LYS A 1 185 ? -13.679 -29.706 19.188 1.00 27.52 166 LYS A C 1
ATOM 1353 O O . LYS A 1 185 ? -14.547 -29.674 20.070 1.00 29.72 166 LYS A O 1
ATOM 1359 N N . LYS A 1 186 ? -12.671 -30.577 19.209 1.00 29.10 167 LYS A N 1
ATOM 1360 C CA . LYS A 1 186 ? -12.540 -31.563 20.279 1.00 33.28 167 LYS A CA 1
ATOM 1361 C C . LYS A 1 186 ? -12.167 -30.906 21.603 1.00 32.57 167 LYS A C 1
ATOM 1362 O O . LYS A 1 186 ? -12.731 -31.245 22.654 1.00 31.19 167 LYS A O 1
ATOM 1368 N N . ALA A 1 187 ? -11.221 -29.962 21.578 1.00 28.69 168 ALA A N 1
ATOM 1369 C CA . ALA A 1 187 ? -10.852 -29.262 22.803 1.00 32.00 168 ALA A CA 1
ATOM 1370 C C . ALA A 1 187 ? -12.037 -28.506 23.388 1.00 32.65 168 ALA A C 1
ATOM 1371 O O . ALA A 1 187 ? -12.211 -28.460 24.611 1.00 33.40 168 ALA A O 1
ATOM 1373 N N . LEU A 1 188 ? -12.878 -27.921 22.532 1.00 29.79 169 LEU A N 1
ATOM 1374 C CA . LEU A 1 188 ? -13.961 -27.081 23.032 1.00 30.52 169 LEU A CA 1
ATOM 1375 C C . LEU A 1 188 ? -15.158 -27.902 23.489 1.00 31.83 169 LEU A C 1
ATOM 1376 O O . LEU A 1 188 ? -15.803 -27.555 24.486 1.00 35.44 169 LEU A O 1
ATOM 1381 N N . LEU A 1 189 ? -15.467 -28.997 22.785 1.00 30.72 170 LEU A N 1
ATOM 1382 C CA . LEU A 1 189 ? -16.730 -29.693 22.972 1.00 36.22 170 LEU A CA 1
ATOM 1383 C C . LEU A 1 189 ? -16.609 -31.137 23.439 1.00 38.04 170 LEU A C 1
ATOM 1384 O O . LEU A 1 189 ? -17.611 -31.690 23.902 1.00 38.16 170 LEU A O 1
ATOM 1389 N N . GLY A 1 190 ? -15.441 -31.763 23.331 1.00 34.64 171 GLY A N 1
ATOM 1390 C CA . GLY A 1 190 ? -15.345 -33.186 23.615 1.00 40.13 171 GLY A CA 1
ATOM 1391 C C . GLY A 1 190 ? -15.530 -34.033 22.371 1.00 42.11 171 GLY A C 1
ATOM 1392 O O . GLY A 1 190 ? -15.589 -33.540 21.241 1.00 44.21 171 GLY A O 1
ATOM 1393 N N . GLU A 1 191 ? -15.644 -35.346 22.586 1.00 47.83 172 GLU A N 1
ATOM 1394 C CA . GLU A 1 191 ? -15.528 -36.279 21.470 1.00 52.33 172 GLU A CA 1
ATOM 1395 C C . GLU A 1 191 ? -16.857 -36.647 20.816 1.00 51.90 172 GLU A C 1
ATOM 1396 O O . GLU A 1 191 ? -16.852 -37.106 19.666 1.00 56.69 172 GLU A O 1
ATOM 1402 N N . ASN A 1 192 ? -17.988 -36.469 21.500 1.00 45.02 173 ASN A N 1
ATOM 1403 C CA . ASN A 1 192 ? -19.307 -36.740 20.924 1.00 48.53 173 ASN A CA 1
ATOM 1404 C C . ASN A 1 192 ? -20.208 -35.538 21.161 1.00 41.55 173 ASN A C 1
ATOM 1405 O O . ASN A 1 192 ? -21.186 -35.613 21.912 1.00 42.19 173 ASN A O 1
ATOM 1410 N N . PRO A 1 193 ? -19.913 -34.413 20.519 1.00 38.87 174 PRO A N 1
ATOM 1411 C CA . PRO A 1 193 ? -20.596 -33.165 20.878 1.00 37.92 174 PRO A CA 1
ATOM 1412 C C . PRO A 1 193 ? -22.052 -33.154 20.429 1.00 33.59 174 PRO A C 1
ATOM 1413 O O . PRO A 1 193 ? -22.424 -33.770 19.425 1.00 33.47 174 PRO A O 1
ATOM 1417 N N . ASP A 1 194 ? -22.875 -32.456 21.208 1.00 34.73 175 ASP A N 1
ATOM 1418 C CA . ASP A 1 194 ? -24.279 -32.228 20.883 1.00 33.89 175 ASP A CA 1
ATOM 1419 C C . ASP A 1 194 ? -24.395 -31.538 19.521 1.00 32.36 175 ASP A C 1
ATOM 1420 O O . ASP A 1 194 ? -23.828 -30.450 19.336 1.00 29.83 175 ASP A O 1
ATOM 1425 N N . PRO A 1 195 ? -25.095 -32.133 18.552 1.00 30.80 176 PRO A N 1
ATOM 1426 C CA . PRO A 1 195 ? -25.275 -31.482 17.243 1.00 28.48 176 PRO A CA 1
ATOM 1427 C C . PRO A 1 195 ? -25.851 -30.085 17.322 1.00 29.33 176 PRO A C 1
ATOM 1428 O O . PRO A 1 195 ? -25.586 -29.267 16.430 1.00 26.55 176 PRO A O 1
ATOM 1432 N N . VAL A 1 196 ? -26.662 -29.796 18.342 1.00 27.15 177 VAL A N 1
ATOM 1433 C CA . VAL A 1 196 ? -27.190 -28.445 18.498 1.00 25.76 177 VAL A CA 1
ATOM 1434 C C . VAL A 1 196 ? -26.057 -27.464 18.746 1.00 28.03 177 VAL A C 1
ATOM 1435 O O . VA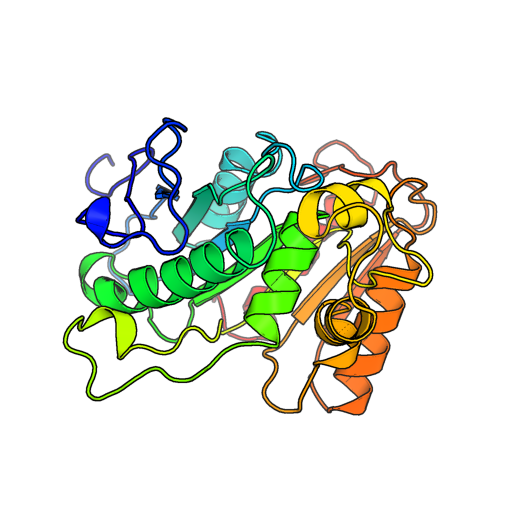L A 1 196 ? -26.016 -26.377 18.156 1.00 25.55 177 VAL A O 1
ATOM 1439 N N . LEU A 1 197 ? -25.117 -27.834 19.623 1.00 24.93 178 LEU A N 1
ATOM 1440 C CA . LEU A 1 197 ? -23.983 -26.956 19.894 1.00 25.87 178 LEU A CA 1
ATOM 1441 C C . LEU A 1 197 ? -23.063 -26.856 18.688 1.00 26.00 178 LEU A C 1
ATOM 1442 O O . LEU A 1 197 ? -22.506 -25.787 18.416 1.00 26.07 178 LEU A O 1
ATOM 1447 N N . VAL A 1 198 ? -22.892 -27.950 17.948 1.00 24.21 179 VAL A N 1
ATOM 1448 C CA . VAL A 1 198 ? -22.105 -27.866 16.720 1.00 24.39 179 VAL A CA 1
ATOM 1449 C C . VAL A 1 198 ? -22.698 -26.814 15.790 1.00 24.93 179 VAL A C 1
ATOM 1450 O O . VAL A 1 198 ? -21.974 -26.033 15.162 1.00 27.10 179 VAL A O 1
ATOM 1454 N N . TRP A 1 199 ? -24.027 -26.770 15.701 1.00 26.56 180 TRP A N 1
ATOM 1455 C CA . TRP A 1 199 ? -24.684 -25.795 14.838 1.00 26.72 180 TRP A CA 1
ATOM 1456 C C . TRP A 1 199 ? -24.571 -24.379 15.404 1.00 24.06 180 TRP A C 1
ATOM 1457 O O . TRP A 1 199 ? -24.182 -23.449 14.690 1.00 22.64 180 TRP A O 1
ATOM 1468 N N . THR A 1 200 ? -24.902 -24.188 16.690 1.00 23.66 181 THR A N 1
ATOM 1469 C CA . THR A 1 200 ? -24.918 -22.828 17.218 1.00 27.32 181 THR A CA 1
ATOM 1470 C C . THR A 1 200 ? -23.516 -22.276 17.435 1.00 24.35 181 THR A C 1
ATOM 1471 O O . THR A 1 200 ? -23.347 -21.054 17.487 1.00 27.21 181 THR A O 1
ATOM 1475 N N . LEU A 1 201 ? -22.501 -23.136 17.523 1.00 23.71 182 LEU A N 1
ATOM 1476 C CA . LEU A 1 201 ? -21.124 -22.673 17.640 1.00 23.52 182 LEU A CA 1
ATOM 1477 C C . LEU A 1 201 ? -20.389 -22.678 16.302 1.00 24.15 182 LEU A C 1
ATOM 1478 O O . LEU A 1 201 ? -19.189 -22.377 16.260 1.00 23.20 182 LEU A O 1
ATOM 1483 N N . SER A 1 202 ? -21.072 -23.023 15.212 1.00 21.72 183 SER A N 1
ATOM 1484 C CA . SER A 1 202 ? -20.571 -22.728 13.871 1.00 20.94 183 SER A CA 1
ATOM 1485 C C . SER A 1 202 ? -21.029 -21.303 13.579 1.00 22.11 183 SER A C 1
ATOM 1486 O O . SER A 1 202 ? -22.202 -21.064 13.272 1.00 23.65 183 SER A O 1
ATOM 1489 N N . SER A 1 203 ? -20.115 -20.341 13.733 1.00 21.33 184 SER A N 1
ATOM 1490 C CA . SER A 1 203 ? -20.557 -18.972 13.972 1.00 24.04 184 SER A CA 1
ATOM 1491 C C . SER A 1 203 ? -21.185 -18.329 12.742 1.00 25.54 184 SER A C 1
ATOM 1492 O O . SER A 1 203 ? -21.961 -17.379 12.896 1.00 23.68 184 SER A O 1
ATOM 1495 N N . HIS A 1 204 ? -20.895 -18.827 11.533 1.00 21.24 185 HIS A N 1
ATOM 1496 C CA . HIS A 1 204 ? -21.582 -18.279 10.362 1.00 23.45 185 HIS A CA 1
ATOM 1497 C C . HIS A 1 204 ? -23.090 -18.502 10.447 1.00 27.98 185 HIS A C 1
ATOM 1498 O O . HIS A 1 204 ? -23.866 -17.708 9.899 1.00 28.08 185 HIS A O 1
ATOM 1505 N N . ASN A 1 205 ? -23.524 -19.543 11.170 1.00 24.28 186 ASN A N 1
ATOM 1506 C CA . ASN A 1 205 ? -24.950 -19.813 11.358 1.00 26.14 186 ASN A CA 1
ATOM 1507 C C . ASN A 1 205 ? -25.650 -18.752 12.206 1.00 26.40 186 ASN A C 1
ATOM 1508 O O . ASN A 1 205 ? -26.884 -18.627 12.140 1.00 24.77 186 ASN A O 1
ATOM 1513 N N . MET A 1 206 ? -24.904 -17.999 13.013 1.00 25.63 187 MET A N 1
ATOM 1514 C CA . MET A 1 206 ? -25.487 -17.114 14.009 1.00 24.47 187 MET A CA 1
ATOM 1515 C C . MET A 1 206 ? -25.354 -15.640 13.658 1.00 26.40 187 MET A C 1
ATOM 1516 O O . MET A 1 206 ? -25.750 -14.786 14.456 1.00 25.56 187 MET A O 1
ATOM 1521 N N . VAL A 1 207 ? -24.826 -15.315 12.475 1.00 23.38 188 VAL A N 1
ATOM 1522 C CA . VAL A 1 207 ? -24.790 -13.924 12.039 1.00 24.30 188 VAL A CA 1
ATOM 1523 C C . VAL A 1 207 ? -26.212 -13.386 11.929 1.00 23.62 188 VAL A C 1
ATOM 1524 O O . VAL A 1 207 ? -27.126 -14.077 11.461 1.00 30.03 188 VAL A O 1
ATOM 1528 N N . SER A 1 208 ? -26.410 -12.144 12.362 1.00 26.11 189 SER A N 1
ATOM 1529 C CA . SER A 1 208 ? -27.698 -11.463 12.259 1.00 27.54 189 SER A CA 1
ATOM 1530 C C . SER A 1 208 ? -27.467 -10.065 11.701 1.00 28.52 189 SER A C 1
ATOM 1531 O O . SER A 1 208 ? -26.329 -9.639 11.501 1.00 24.96 189 SER A O 1
ATOM 1534 N N . SER A 1 209 ? -28.558 -9.326 11.478 1.00 27.55 190 SER A N 1
ATOM 1535 C CA . SER A 1 209 ? -28.417 -7.950 11.012 1.00 28.61 190 SER A CA 1
ATOM 1536 C C . SER A 1 209 ? -27.723 -7.055 12.037 1.00 26.91 190 SER A C 1
ATOM 1537 O O . SER A 1 209 ? -27.233 -5.978 11.672 1.00 28.00 190 SER A O 1
ATOM 1540 N N . LYS A 1 210 ? -27.662 -7.468 13.302 1.00 26.29 191 LYS A N 1
ATOM 1541 C CA . LYS A 1 210 ? -26.994 -6.698 14.345 1.00 27.45 191 LYS A CA 1
ATOM 1542 C C . LYS A 1 210 ? -25.518 -7.048 14.516 1.00 25.85 191 LYS A C 1
ATOM 1543 O O . LYS A 1 210 ? -24.832 -6.387 15.301 1.00 26.84 191 LYS A O 1
ATOM 1549 N N . THR A 1 211 ? -25.024 -8.079 13.848 1.00 27.10 192 THR A N 1
ATOM 1550 C CA . THR A 1 211 ? -23.590 -8.359 13.881 1.00 26.53 192 THR A CA 1
ATOM 1551 C C . THR A 1 211 ? -22.819 -7.119 13.426 1.00 24.89 192 THR A C 1
ATOM 1552 O O . THR A 1 211 ? -23.206 -6.484 12.433 1.00 25.46 192 THR A O 1
ATOM 1556 N N . PRO A 1 212 ? -21.762 -6.720 14.137 1.00 23.17 193 PRO A N 1
ATOM 1557 C CA . PRO A 1 212 ? -21.038 -5.486 13.786 1.00 26.54 193 PRO A CA 1
ATOM 1558 C C . PRO A 1 212 ? -20.221 -5.646 12.517 1.00 24.04 193 PRO A C 1
ATOM 1559 O O . PRO A 1 212 ? -19.958 -6.772 12.062 1.00 24.27 193 PRO A O 1
ATOM 1563 N N . PRO A 1 213 ? -19.784 -4.532 11.932 1.00 26.36 194 PRO A N 1
ATOM 1564 C CA . PRO A 1 213 ? -18.888 -4.598 10.769 1.00 24.38 194 PRO A CA 1
ATOM 1565 C C . PRO A 1 213 ? -17.680 -5.479 11.057 1.00 24.01 194 PRO A C 1
ATOM 1566 O O . PRO A 1 213 ? -17.099 -5.427 12.144 1.00 24.02 194 PRO A O 1
ATOM 1570 N N . THR A 1 214 ? -17.291 -6.272 10.059 1.00 22.37 195 THR A N 1
ATOM 1571 C CA . THR A 1 214 ? -16.292 -7.323 10.218 1.00 20.70 195 THR A CA 1
ATOM 1572 C C . THR A 1 214 ? -15.244 -7.216 9.116 1.00 20.78 195 THR A C 1
ATOM 1573 O O . THR A 1 214 ? -15.565 -6.886 7.975 1.00 20.63 195 THR A O 1
ATOM 1577 N N . PHE A 1 215 ? -13.987 -7.460 9.488 1.00 21.56 196 PHE A N 1
ATOM 1578 C CA . PHE A 1 215 ? -12.847 -7.549 8.579 1.00 20.47 196 PHE A CA 1
ATOM 1579 C C . PHE A 1 215 ? -12.291 -8.957 8.731 1.00 21.38 196 PHE A C 1
ATOM 1580 O O . PHE A 1 215 ? -12.045 -9.396 9.860 1.00 20.64 196 PHE A O 1
ATOM 1588 N N . LEU A 1 216 ? -12.105 -9.670 7.618 1.00 20.14 197 LEU A N 1
ATOM 1589 C CA . LEU A 1 216 ? -11.535 -11.016 7.653 1.00 22.22 197 LEU A CA 1
ATOM 1590 C C . LEU A 1 216 ? -10.326 -11.105 6.742 1.00 20.59 197 LEU A C 1
ATOM 1591 O O . LEU A 1 216 ? -10.293 -10.473 5.682 1.00 22.09 197 LEU A O 1
ATOM 1596 N N . TRP A 1 217 ? -9.346 -11.918 7.142 1.00 19.21 198 TRP A N 1
ATOM 1597 C CA . TRP A 1 217 ? -8.298 -12.302 6.202 1.00 19.27 198 TRP A CA 1
ATOM 1598 C C . TRP A 1 217 ? -7.876 -13.749 6.437 1.00 20.03 198 TRP A C 1
ATOM 1599 O O . TRP A 1 217 ? -8.091 -14.321 7.513 1.00 20.76 198 TRP A O 1
ATOM 1610 N N . HIS A 1 218 ? -7.292 -14.345 5.393 1.00 21.17 199 HIS A N 1
ATOM 1611 C CA . HIS A 1 218 ? -7.007 -15.779 5.350 1.00 21.31 199 HIS A CA 1
ATOM 1612 C C . HIS A 1 218 ? -6.027 -16.031 4.211 1.00 23.48 199 HIS A C 1
ATOM 1613 O O . HIS A 1 218 ? -5.938 -15.239 3.274 1.00 24.26 199 HIS A O 1
ATOM 1620 N N . THR A 1 219 ? -5.331 -17.167 4.258 1.00 22.86 200 THR A N 1
ATOM 1621 C CA . THR A 1 219 ? -4.587 -17.618 3.083 1.00 23.18 200 THR A CA 1
ATOM 1622 C C . THR A 1 219 ? -5.324 -18.778 2.426 1.00 22.01 200 THR A C 1
ATOM 1623 O O . THR A 1 219 ? -5.912 -19.629 3.108 1.00 20.55 200 THR A O 1
ATOM 1627 N N . SER A 1 220 ? -5.314 -18.800 1.093 1.00 22.53 201 SER A N 1
ATOM 1628 C CA . SER A 1 220 ? -6.178 -19.746 0.402 1.00 21.79 201 SER A CA 1
ATOM 1629 C C . SER A 1 220 ? -5.711 -21.186 0.602 1.00 25.40 201 SER A C 1
ATOM 1630 O O . SER A 1 220 ? -6.540 -22.104 0.627 1.00 25.58 201 SER A O 1
ATOM 1633 N N . ASP A 1 221 ? -4.411 -21.402 0.796 1.00 24.81 202 ASP A N 1
ATOM 1634 C CA . ASP A 1 221 ? -3.877 -22.750 0.932 1.00 25.28 202 ASP A CA 1
ATOM 1635 C C . ASP A 1 221 ? -3.618 -23.144 2.383 1.00 26.25 202 ASP A C 1
ATOM 1636 O O . ASP A 1 221 ? -2.925 -24.144 2.629 1.00 27.27 202 ASP A O 1
ATOM 1641 N N . ASP A 1 222 ? -4.143 -22.373 3.343 1.00 24.00 203 ASP A N 1
ATOM 1642 C CA . ASP A 1 222 ? -4.086 -22.733 4.756 1.00 25.91 203 ASP A CA 1
ATOM 1643 C C . ASP A 1 222 ? -4.485 -24.192 4.929 1.00 24.80 203 ASP A C 1
ATOM 1644 O O . ASP A 1 222 ? -5.602 -24.585 4.582 1.00 25.32 203 ASP A O 1
ATOM 1649 N N . SER A 1 223 ? -3.548 -25.007 5.415 1.00 26.71 204 SER A N 1
ATOM 1650 C CA . SER A 1 223 ? -3.784 -26.440 5.551 1.00 27.66 204 SER A CA 1
ATOM 1651 C C . SER A 1 223 ? -4.257 -26.838 6.939 1.00 29.72 204 SER A C 1
ATOM 1652 O O . SER A 1 223 ? -4.596 -28.011 7.152 1.00 32.93 204 SER A O 1
ATOM 1655 N N . SER A 1 224 ? -4.306 -25.902 7.886 1.00 26.09 205 SER A N 1
ATOM 1656 C CA . SER A 1 224 ? -4.838 -26.209 9.206 1.00 25.52 205 SER A CA 1
ATOM 1657 C C . SER A 1 224 ? -6.290 -25.795 9.352 1.00 28.20 205 SER A C 1
ATOM 1658 O O . SER A 1 224 ? -7.099 -26.541 9.904 1.00 24.84 205 SER A O 1
ATOM 1661 N N . VAL A 1 225 ? -6.623 -24.596 8.891 1.00 24.44 206 VAL A N 1
ATOM 1662 C CA . VAL A 1 225 ? -7.974 -24.075 9.034 1.00 23.15 206 VAL A CA 1
ATOM 1663 C C . VAL A 1 225 ? -8.393 -23.672 7.628 1.00 21.74 206 VAL A C 1
ATOM 1664 O O . VAL A 1 225 ? -7.872 -22.685 7.082 1.00 23.24 206 VAL A O 1
ATOM 1668 N N . PRO A 1 226 ? -9.273 -24.443 6.994 1.00 23.16 207 PRO A N 1
ATOM 1669 C CA . PRO A 1 226 ? -9.631 -24.177 5.592 1.00 21.99 207 PRO A CA 1
ATOM 1670 C C . PRO A 1 226 ? -10.138 -22.760 5.404 1.00 22.78 207 PRO A C 1
ATOM 1671 O O . PRO A 1 226 ? -10.892 -22.246 6.228 1.00 20.65 207 PRO A O 1
ATOM 1675 N N . VAL A 1 227 ? -9.715 -22.137 4.297 1.00 21.60 208 VAL A N 1
ATOM 1676 C CA . VAL A 1 227 ? -10.179 -20.803 3.927 1.00 21.64 208 VAL A CA 1
ATOM 1677 C C . VAL A 1 227 ? -11.696 -20.753 3.790 1.00 22.19 208 VAL A C 1
ATOM 1678 O O . VAL A 1 227 ? -12.294 -19.678 3.921 1.00 21.83 208 VAL A O 1
ATOM 1682 N N . GLU A 1 228 ? -12.338 -21.894 3.519 1.00 20.58 209 GLU A N 1
ATOM 1683 C CA . GLU A 1 228 ? -13.800 -21.939 3.495 1.00 21.11 209 GLU A CA 1
ATOM 1684 C C . GLU A 1 228 ? -14.428 -21.347 4.757 1.00 24.52 209 GLU A C 1
ATOM 1685 O O . GLU A 1 228 ? -15.559 -20.854 4.713 1.00 21.18 209 GLU A O 1
ATOM 1691 N N . ASN A 1 229 ? -13.723 -21.395 5.890 1.00 21.62 210 ASN A N 1
ATOM 1692 C CA . ASN A 1 229 ? -14.276 -20.831 7.120 1.00 20.79 210 ASN A CA 1
ATOM 1693 C C . ASN A 1 229 ? -14.540 -19.334 6.975 1.00 19.75 210 ASN A C 1
ATOM 1694 O O . ASN A 1 229 ? -15.608 -18.841 7.369 1.00 21.37 210 ASN A O 1
ATOM 1699 N N . SER A 1 230 ? -13.579 -18.593 6.409 1.00 20.62 211 SER A N 1
ATOM 1700 C CA . SER A 1 230 ? -13.773 -17.164 6.184 1.00 21.06 211 SER A CA 1
ATOM 1701 C C . SER A 1 230 ? -14.811 -16.914 5.102 1.00 20.55 211 SER A C 1
ATOM 1702 O O . SER A 1 230 ? -15.598 -15.973 5.210 1.00 21.28 211 SER A O 1
ATOM 1705 N N . LEU A 1 231 ? -14.811 -17.732 4.043 1.00 20.60 212 LEU A N 1
ATOM 1706 C CA . LEU A 1 231 ? -15.800 -17.564 2.983 1.00 20.46 212 LEU A CA 1
ATOM 1707 C C . LEU A 1 231 ? -17.223 -17.778 3.508 1.00 22.18 212 LEU A C 1
ATOM 1708 O O . LEU A 1 231 ? -18.148 -17.043 3.131 1.00 21.08 212 LEU A O 1
ATOM 1713 N N . LEU A 1 232 ? -17.418 -18.785 4.369 1.00 20.59 213 LEU A N 1
ATOM 1714 C CA . LEU A 1 232 ? -18.738 -19.026 4.955 1.00 21.54 213 LEU A CA 1
ATOM 1715 C C . LEU A 1 232 ? -19.193 -17.848 5.807 1.00 21.36 213 LEU A C 1
ATOM 1716 O O . LEU A 1 232 ? -20.371 -17.467 5.772 1.00 21.73 213 LEU A O 1
ATOM 1721 N N . PHE A 1 233 ? -18.292 -17.286 6.618 1.00 19.73 214 PHE A N 1
AT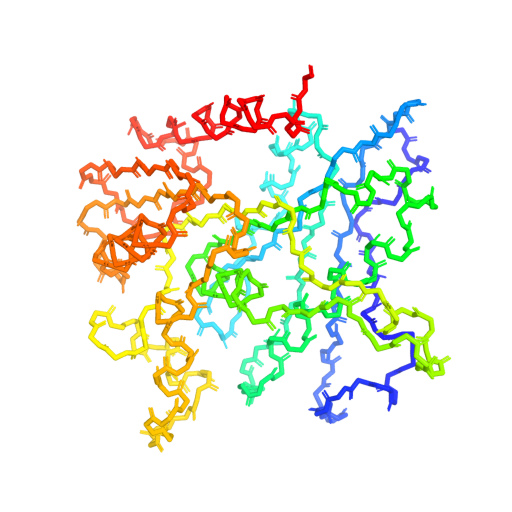OM 1722 C CA . PHE A 1 233 ? -18.704 -16.169 7.456 1.00 22.53 214 PHE A CA 1
ATOM 1723 C C . PHE A 1 233 ? -19.039 -14.956 6.594 1.00 24.17 214 PHE A C 1
ATOM 1724 O O . PHE A 1 233 ? -20.020 -14.248 6.861 1.00 22.78 214 PHE A O 1
ATOM 1732 N N . ALA A 1 234 ? -18.270 -14.741 5.522 1.00 21.25 215 ALA A N 1
ATOM 1733 C CA . ALA A 1 234 ? -18.556 -13.644 4.599 1.00 20.09 215 ALA A CA 1
ATOM 1734 C C . ALA A 1 234 ? -19.927 -13.808 3.947 1.00 21.24 215 ALA A C 1
ATOM 1735 O O . ALA A 1 234 ? -20.696 -12.842 3.850 1.00 21.63 215 ALA A O 1
ATOM 1737 N N . MET A 1 235 ? -20.252 -15.021 3.490 1.00 19.55 216 MET A N 1
ATOM 1738 C CA . MET A 1 235 ? -21.569 -15.244 2.888 1.00 21.90 216 MET A CA 1
ATOM 1739 C C . MET A 1 235 ? -22.681 -14.883 3.869 1.00 24.27 216 MET A C 1
ATOM 1740 O O . MET A 1 235 ? -23.693 -14.279 3.489 1.00 23.43 216 MET A O 1
ATOM 1745 N N . ALA A 1 236 ? -22.492 -15.224 5.147 1.00 21.81 217 ALA A N 1
ATOM 1746 C CA . ALA A 1 236 ? -23.521 -14.953 6.149 1.00 23.44 217 ALA A CA 1
ATOM 1747 C C . ALA A 1 236 ? -23.647 -13.458 6.429 1.00 23.76 217 ALA A C 1
ATOM 1748 O O . ALA A 1 236 ? -24.762 -12.944 6.587 1.00 23.61 217 ALA A O 1
ATOM 1750 N N . LEU A 1 237 ? -22.519 -12.745 6.498 1.00 20.87 218 LEU A N 1
ATOM 1751 C CA . LEU A 1 237 ? -22.564 -11.296 6.687 1.00 22.89 218 LEU A CA 1
ATOM 1752 C C . LEU A 1 237 ? -23.343 -10.615 5.562 1.00 24.50 218 LEU A C 1
ATOM 1753 O O . LEU A 1 237 ? -24.182 -9.739 5.810 1.00 24.12 218 LEU A O 1
ATOM 1758 N N . LYS A 1 238 ? -23.078 -11.004 4.312 1.00 21.23 219 LYS A N 1
ATOM 1759 C CA . LYS A 1 238 ? -23.838 -10.432 3.206 1.00 21.54 219 LYS A CA 1
ATOM 1760 C C . LYS A 1 238 ? -25.309 -10.804 3.310 1.00 24.38 219 LYS A C 1
ATOM 1761 O O . LYS A 1 238 ? -26.191 -9.960 3.109 1.00 25.12 219 LYS A O 1
ATOM 1767 N N . LYS A 1 239 ? -25.597 -12.069 3.606 1.00 22.37 220 LYS A N 1
ATOM 1768 C CA . LYS A 1 239 ? -26.987 -12.492 3.733 1.00 25.99 220 LYS A CA 1
ATOM 1769 C C . LYS A 1 239 ? -27.757 -11.593 4.697 1.00 26.44 220 LYS A C 1
ATOM 1770 O O . LYS A 1 239 ? -28.938 -11.303 4.476 1.00 27.49 220 LYS A O 1
ATOM 1776 N N . HIS A 1 240 ? -27.100 -11.114 5.748 1.00 25.94 221 HIS A N 1
ATOM 1777 C CA . HIS A 1 240 ? -27.773 -10.308 6.761 1.00 27.67 221 HIS A CA 1
ATOM 1778 C C . HIS A 1 240 ? -27.498 -8.823 6.627 1.00 27.12 221 HIS A C 1
ATOM 1779 O O . HIS A 1 240 ? -27.844 -8.052 7.534 1.00 28.03 221 HIS A O 1
ATOM 1786 N N . GLY A 1 241 ? -26.924 -8.398 5.509 1.00 24.52 222 GLY A N 1
ATOM 1787 C CA . GLY A 1 241 ? -26.753 -6.985 5.234 1.00 29.27 222 GLY A CA 1
ATOM 1788 C C . GLY A 1 241 ? -25.649 -6.290 5.991 1.00 29.49 222 GLY A C 1
ATOM 1789 O O . GLY A 1 241 ? -25.666 -5.063 6.084 1.00 29.18 222 GLY A O 1
ATOM 1790 N N . VAL A 1 242 ? -24.696 -7.030 6.544 1.00 25.13 223 VAL A N 1
ATOM 1791 C CA . VAL A 1 242 ? -23.606 -6.446 7.328 1.00 22.84 223 VAL A CA 1
ATOM 1792 C C . VAL A 1 242 ? -22.455 -6.157 6.374 1.00 25.19 223 VAL A C 1
ATOM 1793 O O . VAL A 1 242 ? -21.957 -7.089 5.721 1.00 24.17 223 VAL A O 1
ATOM 1797 N N . PRO A 1 243 ? -22.009 -4.908 6.250 1.00 28.30 224 PRO A N 1
ATOM 1798 C CA . PRO A 1 243 ? -20.884 -4.627 5.353 1.00 27.03 224 PRO A CA 1
ATOM 1799 C C . PRO A 1 243 ? -19.605 -5.202 5.937 1.00 25.71 224 PRO A C 1
ATOM 1800 O O . PRO A 1 243 ? -19.374 -5.144 7.146 1.00 25.05 224 PRO A O 1
ATOM 1804 N N . PHE A 1 244 ? -18.770 -5.768 5.068 1.00 22.35 225 PHE A N 1
ATOM 1805 C CA . PHE A 1 244 ? -17.571 -6.430 5.550 1.00 23.15 225 PHE A CA 1
ATOM 1806 C C . PHE A 1 244 ? -16.442 -6.270 4.546 1.00 22.84 225 PHE A C 1
ATOM 1807 O O . PHE A 1 244 ? -16.652 -5.966 3.362 1.00 22.04 225 PHE A O 1
ATOM 1815 N N . GLU A 1 245 ? -15.238 -6.519 5.039 1.00 22.11 226 GLU A N 1
ATOM 1816 C CA . GLU A 1 245 ? -14.022 -6.523 4.243 1.00 22.36 226 GLU A CA 1
ATOM 1817 C C . GLU A 1 245 ? -13.388 -7.900 4.371 1.00 22.36 226 GLU A C 1
ATOM 1818 O O . GLU A 1 245 ? -13.349 -8.468 5.470 1.00 22.26 226 GLU A O 1
ATOM 1824 N N . LEU A 1 246 ? -12.921 -8.451 3.246 1.00 19.91 227 LEU A N 1
ATOM 1825 C CA . LEU A 1 246 ? -12.308 -9.772 3.249 1.00 20.93 227 LEU A CA 1
ATOM 1826 C C . LEU A 1 246 ? -11.094 -9.759 2.340 1.00 22.32 227 LEU A C 1
ATOM 1827 O O . LEU A 1 246 ? -11.178 -9.302 1.197 1.00 22.98 227 LEU A O 1
ATOM 1832 N N . HIS A 1 247 ? -9.974 -10.283 2.831 1.00 20.53 228 HIS A N 1
ATOM 1833 C CA . HIS A 1 247 ? -8.763 -10.383 2.026 1.00 21.51 228 HIS A CA 1
ATOM 1834 C C . HIS A 1 247 ? -8.226 -11.798 2.119 1.00 21.61 228 HIS A C 1
ATOM 1835 O O . HIS A 1 247 ? -7.831 -12.243 3.198 1.00 21.11 228 HIS A O 1
ATOM 1842 N N . ILE A 1 248 ? -8.173 -12.489 0.987 1.00 19.29 229 ILE A N 1
ATOM 1843 C CA . ILE A 1 248 ? -7.573 -13.814 0.927 1.00 21.48 229 ILE A CA 1
ATOM 1844 C C . ILE A 1 248 ? -6.340 -13.710 0.048 1.00 22.75 229 ILE A C 1
ATOM 1845 O O . ILE A 1 248 ? -6.424 -13.283 -1.112 1.00 21.31 229 ILE A O 1
ATOM 1850 N N . PHE A 1 249 ? -5.196 -14.061 0.614 1.00 23.16 230 PHE A N 1
ATOM 1851 C CA . PHE A 1 249 ? -3.970 -14.152 -0.145 1.00 23.00 230 PHE A CA 1
ATOM 1852 C C . PHE A 1 249 ? -3.710 -15.603 -0.542 1.00 21.64 230 PHE A C 1
ATOM 1853 O O . PHE A 1 249 ? -4.131 -16.530 0.162 1.00 21.82 230 PHE A O 1
ATOM 1861 N N . PRO A 1 250 ? -3.063 -15.829 -1.690 1.00 22.37 231 PRO A N 1
ATOM 1862 C CA . PRO A 1 250 ? -2.997 -17.204 -2.212 1.00 21.95 231 PRO A CA 1
ATOM 1863 C C . PRO A 1 250 ? -2.241 -18.166 -1.321 1.00 22.77 231 PRO A C 1
ATOM 1864 O O . PRO A 1 250 ? -2.702 -19.298 -1.136 1.00 24.52 231 PRO A O 1
ATOM 1868 N N . HIS A 1 251 ? -1.109 -17.759 -0.749 1.00 26.42 232 HIS A N 1
ATOM 1869 C CA A HIS A 1 251 ? -0.211 -18.704 -0.099 0.59 26.61 232 HIS A CA 1
ATOM 1870 C CA B HIS A 1 251 ? -0.198 -18.700 -0.109 0.41 26.61 232 HIS A CA 1
ATOM 1871 C C . HIS A 1 251 ? 0.240 -18.208 1.263 1.00 26.48 232 HIS A C 1
ATOM 1872 O O . HIS A 1 251 ? 0.619 -17.044 1.427 1.00 27.89 232 HIS A O 1
ATOM 1885 N N . GLY A 1 252 ? 0.231 -19.117 2.232 1.00 26.20 233 GLY A N 1
ATOM 1886 C CA . GLY A 1 252 ? 0.816 -18.828 3.524 1.00 25.93 233 GLY A CA 1
ATOM 1887 C C . GLY A 1 252 ? 0.422 -19.889 4.519 1.00 27.69 233 GLY A C 1
ATOM 1888 O O . GLY A 1 252 ? -0.741 -20.299 4.557 1.00 27.04 233 GLY A O 1
ATOM 1889 N N . ARG A 1 253 ? 1.365 -20.354 5.333 1.00 26.94 234 ARG A N 1
ATOM 1890 C CA . ARG A 1 253 ? 0.984 -21.337 6.329 1.00 25.56 234 ARG A CA 1
ATOM 1891 C C . ARG A 1 253 ? 0.067 -20.702 7.371 1.00 26.15 234 ARG A C 1
ATOM 1892 O O . ARG A 1 253 ? 0.041 -19.485 7.560 1.00 26.91 234 ARG A O 1
ATOM 1900 N N . HIS A 1 254 ? -0.683 -21.556 8.057 1.00 23.72 235 HIS A N 1
ATOM 1901 C CA . HIS A 1 254 ? -1.581 -21.093 9.105 1.00 24.73 235 HIS A CA 1
ATOM 1902 C C . HIS A 1 254 ? -0.769 -20.473 10.231 1.00 30.35 235 HIS A C 1
ATOM 1903 O O . HIS A 1 254 ? 0.328 -20.942 10.556 1.00 28.39 235 HIS A O 1
ATOM 1910 N N . GLY A 1 255 ? -1.305 -19.407 10.819 1.00 25.77 236 GLY A N 1
ATOM 1911 C CA . GLY A 1 255 ? -0.731 -18.863 12.034 1.00 25.85 236 GLY A CA 1
ATOM 1912 C C . GLY A 1 255 ? 0.333 -17.808 11.843 1.00 29.50 236 GLY A C 1
ATOM 1913 O O . GLY A 1 255 ? 1.224 -17.692 12.695 1.00 27.58 236 GLY A O 1
ATOM 1914 N N . LEU A 1 256 ? 0.264 -17.021 10.762 1.00 25.64 237 LEU A N 1
ATOM 1915 C CA . LEU A 1 256 ? 1.299 -16.035 10.458 1.00 26.84 237 LEU A CA 1
ATOM 1916 C C . LEU A 1 256 ? 1.214 -14.786 11.325 1.00 24.90 237 LEU A C 1
ATOM 1917 O O . LEU A 1 256 ? 2.129 -13.952 11.274 1.00 26.29 237 LEU A O 1
ATOM 1922 N N . GLY A 1 257 ? 0.151 -14.631 12.104 1.00 24.29 238 GLY A N 1
ATOM 1923 C CA . GLY A 1 257 ? 0.045 -13.468 12.977 1.00 25.72 238 GLY A CA 1
ATOM 1924 C C . GLY A 1 257 ? 0.052 -12.189 12.171 1.00 27.87 238 GLY A C 1
ATOM 1925 O O . GLY A 1 257 ? -0.661 -12.065 11.173 1.00 24.74 238 GLY A O 1
ATOM 1926 N N . LEU A 1 258 ? 0.884 -11.222 12.584 1.00 25.21 239 LEU A N 1
ATOM 1927 C CA . LEU A 1 258 ? 1.006 -9.979 11.825 1.00 25.10 239 LEU A CA 1
ATOM 1928 C C . LEU A 1 258 ? 1.736 -10.170 10.499 1.00 27.40 239 LEU A C 1
ATOM 1929 O O . LEU A 1 258 ? 1.741 -9.243 9.677 1.00 25.05 239 LEU A O 1
ATOM 1934 N N . ALA A 1 259 ? 2.358 -11.331 10.289 1.00 24.24 240 ALA A N 1
ATOM 1935 C CA . ALA A 1 259 ? 2.955 -11.713 9.005 1.00 27.25 240 ALA A CA 1
ATOM 1936 C C . ALA A 1 259 ? 3.989 -10.693 8.514 1.00 25.40 240 ALA A C 1
ATOM 1937 O O . ALA A 1 259 ? 4.148 -10.481 7.312 1.00 27.63 240 ALA A O 1
ATOM 1939 N N . SER A 1 260 ? 4.727 -10.089 9.451 1.00 27.05 241 SER A N 1
ATOM 1940 C CA . SER A 1 260 ? 5.570 -8.941 9.125 1.00 28.76 241 SER A CA 1
ATOM 1941 C C . SER A 1 260 ? 6.643 -9.284 8.099 1.00 31.93 241 SER A C 1
ATOM 1942 O O . SER A 1 260 ? 7.063 -8.408 7.335 1.00 33.82 241 SER A O 1
ATOM 1945 N N . ASP A 1 261 ? 7.097 -10.536 8.059 1.00 32.23 242 ASP A N 1
ATOM 1946 C CA . ASP A 1 261 ? 8.171 -10.938 7.156 1.00 36.05 242 ASP A CA 1
ATOM 1947 C C . ASP A 1 261 ? 7.669 -11.677 5.919 1.00 36.18 242 ASP A C 1
ATOM 1948 O O . ASP A 1 261 ? 8.482 -12.201 5.149 1.00 36.76 242 ASP A O 1
ATOM 1953 N N . THR A 1 262 ? 6.359 -11.724 5.701 1.00 29.45 243 THR A N 1
ATOM 1954 C CA . THR A 1 262 ? 5.769 -12.524 4.635 1.00 30.80 243 THR A CA 1
ATOM 1955 C C . THR A 1 262 ? 5.354 -11.591 3.509 1.00 33.63 243 THR A C 1
ATOM 1956 O O . THR A 1 262 ? 4.425 -10.795 3.676 1.00 31.58 243 THR A O 1
ATOM 1960 N N . LEU A 1 263 ? 6.041 -11.683 2.370 1.00 29.56 244 LEU A N 1
ATOM 1961 C CA . LEU A 1 263 ? 5.679 -10.871 1.216 1.00 31.26 244 LEU A CA 1
ATOM 1962 C C . LEU A 1 263 ? 4.196 -11.036 0.889 1.00 27.90 244 LEU A C 1
ATOM 1963 O O . LEU A 1 263 ? 3.640 -12.136 0.991 1.00 30.19 244 LEU A O 1
ATOM 1968 N N . TYR A 1 264 ? 3.562 -9.918 0.520 1.00 28.51 245 TYR A N 1
ATOM 1969 C CA . TYR A 1 264 ? 2.158 -9.827 0.118 1.00 26.20 245 TYR A CA 1
ATOM 1970 C C . TYR A 1 264 ? 1.133 -10.175 1.192 1.00 28.22 245 TYR A C 1
ATOM 1971 O O . TYR A 1 264 ? 0.032 -9.623 1.194 1.00 29.09 245 TYR A O 1
ATOM 1980 N N . VAL A 1 265 ? 1.520 -11.027 2.136 1.00 27.49 246 VAL A N 1
ATOM 1981 C CA . VAL A 1 265 ? 0.637 -11.401 3.236 1.00 24.72 246 VAL A CA 1
ATOM 1982 C C . VAL A 1 265 ? 0.719 -10.351 4.346 1.00 29.16 246 VAL A C 1
ATOM 1983 O O . VAL A 1 265 ? -0.201 -10.206 5.151 1.00 27.62 246 VAL A O 1
ATOM 1987 N N . LYS A 1 266 ? 1.847 -9.649 4.400 1.00 26.35 247 LYS A N 1
ATOM 1988 C CA . LYS A 1 266 ? 2.063 -8.621 5.410 1.00 26.20 247 LYS A CA 1
ATOM 1989 C C . LYS A 1 266 ? 1.307 -7.345 5.060 1.00 27.64 247 LYS A C 1
ATOM 1990 O O . LYS A 1 266 ? 1.459 -6.319 5.723 1.00 27.34 247 LYS A O 1
ATOM 1996 N N . GLU A 1 267 ? 0.492 -7.419 4.014 1.00 26.86 248 GLU A N 1
ATOM 1997 C CA . GLU A 1 267 ? -0.290 -6.273 3.573 1.00 27.86 248 GLU A CA 1
ATOM 1998 C C . GLU A 1 267 ? -1.670 -6.269 4.218 1.00 24.21 248 GLU A C 1
ATOM 1999 O O . GLU A 1 267 ? -2.502 -5.415 3.910 1.00 24.15 248 GLU A O 1
ATOM 2005 N N . TRP A 1 268 ? -1.914 -7.222 5.113 1.00 24.17 249 TRP A N 1
ATOM 2006 C CA . TRP A 1 268 ? -3.211 -7.297 5.784 1.00 26.07 249 TRP A CA 1
ATOM 2007 C C . TRP A 1 268 ? -3.332 -6.267 6.902 1.00 24.53 249 TRP A C 1
ATOM 2008 O O . TRP A 1 268 ? -4.417 -5.713 7.120 1.00 25.04 249 TRP A O 1
ATOM 2019 N N . THR A 1 269 ? -2.236 -5.981 7.614 1.00 23.82 250 THR A N 1
ATOM 2020 C CA . THR A 1 269 ? -2.324 -4.999 8.691 1.00 24.98 250 THR A CA 1
ATOM 2021 C C . THR A 1 269 ? -2.537 -3.588 8.157 1.00 25.68 250 THR A C 1
ATOM 2022 O O . THR A 1 269 ? -3.197 -2.774 8.812 1.00 24.08 250 THR A O 1
ATOM 2026 N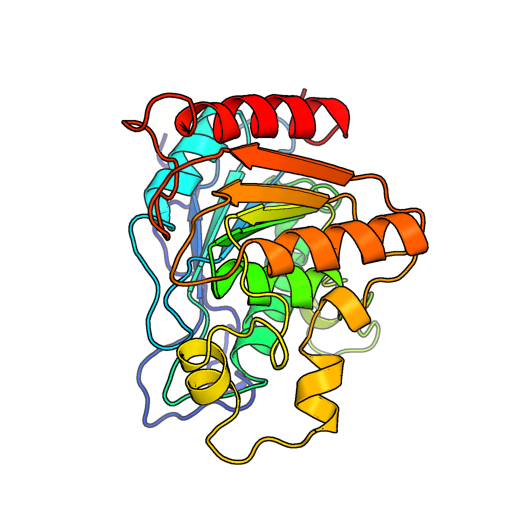 N . LYS A 1 270 ? -1.968 -3.269 6.995 1.00 24.77 251 LYS A N 1
ATOM 2027 C CA . LYS A 1 270 ? -2.200 -1.951 6.421 1.00 26.06 251 LYS A CA 1
ATOM 2028 C C . LYS A 1 270 ? -3.630 -1.838 5.905 1.00 25.42 251 LYS A C 1
ATOM 2029 O O . LYS A 1 270 ? -4.284 -0.803 6.084 1.00 24.73 251 LYS A O 1
ATOM 2035 N N . LEU A 1 271 ? -4.151 -2.915 5.310 1.00 22.48 252 LEU A N 1
ATOM 2036 C CA . LEU A 1 271 ? -5.547 -2.908 4.893 1.00 24.05 252 LEU A CA 1
ATOM 2037 C C . LEU A 1 271 ? -6.472 -2.810 6.104 1.00 23.00 252 LEU A C 1
ATOM 2038 O O . LEU A 1 271 ? -7.495 -2.120 6.059 1.00 23.82 252 LEU A O 1
ATOM 2043 N N . CYS A 1 272 ? -6.115 -3.476 7.204 1.00 21.73 253 CYS A N 1
ATOM 2044 C CA . CYS A 1 272 ? -6.956 -3.414 8.400 1.00 21.87 253 CYS A CA 1
ATOM 2045 C C . CYS A 1 272 ? -6.945 -2.016 9.008 1.00 23.26 253 CYS A C 1
ATOM 2046 O O . CYS A 1 272 ? -7.990 -1.507 9.430 1.00 23.49 253 CYS A O 1
ATOM 2049 N N . GLU A 1 273 ? -5.771 -1.377 9.043 1.00 23.93 254 GLU A N 1
ATOM 2050 C CA . GLU A 1 273 ? -5.678 0.008 9.494 1.00 27.51 254 GLU A CA 1
ATOM 2051 C C . GLU A 1 273 ? -6.596 0.920 8.685 1.00 28.00 254 GLU A C 1
ATOM 2052 O O . GLU A 1 273 ? -7.324 1.744 9.250 1.00 26.27 254 GLU A O 1
ATOM 2058 N N . LYS A 1 274 ? -6.575 0.784 7.354 1.00 24.19 255 LYS A N 1
ATOM 2059 C CA . LYS A 1 274 ? -7.439 1.613 6.519 1.00 23.55 255 LYS A CA 1
ATOM 2060 C C . LYS A 1 274 ? -8.912 1.268 6.708 1.00 24.98 255 LYS A C 1
ATOM 2061 O O . LYS A 1 274 ? -9.767 2.157 6.633 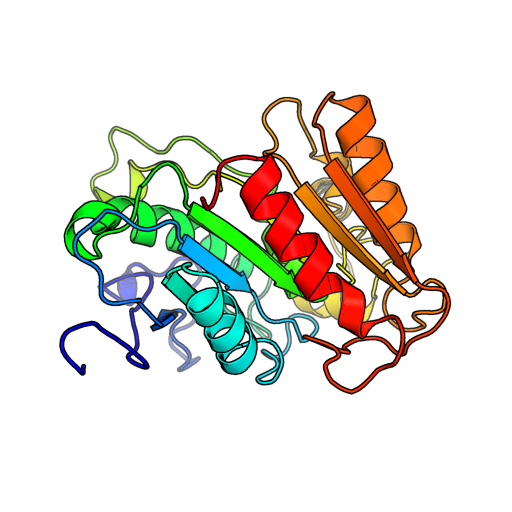1.00 26.40 255 LYS A O 1
ATOM 2067 N N . TRP A 1 275 ? -9.235 -0.002 6.975 1.00 23.71 256 TRP A N 1
ATOM 2068 C CA . TRP A 1 275 ? -10.627 -0.358 7.244 1.00 25.17 256 TRP A CA 1
ATOM 2069 C C . TRP A 1 275 ? -11.110 0.255 8.556 1.00 25.89 256 TRP A C 1
ATOM 2070 O O . TRP A 1 275 ? -12.233 0.777 8.629 1.00 25.11 256 TRP A O 1
ATOM 2081 N N . PHE A 1 276 ? -10.287 0.181 9.605 1.00 23.98 257 PHE A N 1
ATOM 2082 C CA . PHE A 1 276 ? -10.580 0.893 10.851 1.00 25.82 257 PHE A CA 1
ATOM 2083 C C . PHE A 1 276 ? -10.894 2.357 10.580 1.00 25.85 257 PHE A C 1
ATOM 2084 O O . PHE A 1 276 ? -11.838 2.920 11.144 1.00 26.92 257 PHE A O 1
ATOM 2092 N N . GLU A 1 277 ? -10.093 2.994 9.728 1.00 27.68 258 GLU A N 1
ATOM 2093 C CA . GLU A 1 277 ? -10.380 4.373 9.355 1.00 26.49 258 GLU A CA 1
ATOM 2094 C C . GLU A 1 277 ? -11.700 4.468 8.596 1.00 29.92 258 GLU A C 1
ATOM 2095 O O . GLU A 1 277 ? -12.511 5.361 8.859 1.00 30.15 258 GLU A O 1
ATOM 2101 N N . SER A 1 278 ? -11.948 3.533 7.675 1.00 28.66 259 SER A N 1
ATOM 2102 C CA . SER A 1 278 ? -13.150 3.603 6.850 1.00 30.25 259 SER A CA 1
ATOM 2103 C C . SER A 1 278 ? -14.421 3.504 7.683 1.00 27.04 259 SER A C 1
ATOM 2104 O O . SER A 1 278 ? -15.432 4.117 7.333 1.00 30.73 259 SER A O 1
ATOM 2107 N N . ILE A 1 279 ? -14.405 2.734 8.779 1.00 28.87 260 ILE A N 1
ATOM 2108 C CA . ILE A 1 279 ? -15.612 2.568 9.587 1.00 28.94 260 ILE A CA 1
ATOM 2109 C C . ILE A 1 279 ? -15.694 3.589 10.712 1.00 32.17 260 ILE A C 1
ATOM 2110 O O . ILE A 1 279 ? -16.621 3.519 11.528 1.00 34.93 260 ILE A O 1
ATOM 2115 N N . GLY A 1 280 ? -14.755 4.528 10.780 1.00 32.44 261 GLY A N 1
ATOM 2116 C CA . GLY A 1 280 ? -14.757 5.530 11.824 1.00 30.66 261 GLY A CA 1
ATOM 2117 C C . GLY A 1 280 ? -14.176 5.072 13.139 1.00 36.00 261 GLY A C 1
ATOM 2118 O O . GLY A 1 280 ? -14.349 5.759 14.154 1.00 34.70 261 GLY A O 1
ATOM 2119 N N . PHE A 1 281 ? -13.492 3.926 13.156 1.00 31.39 262 PHE A N 1
ATOM 2120 C CA . PHE A 1 281 ? -12.895 3.431 14.389 1.00 31.22 262 PHE A CA 1
ATOM 2121 C C . PHE A 1 281 ? -11.680 4.255 14.784 1.00 31.76 262 PHE A C 1
ATOM 2122 O O . PHE A 1 281 ? -11.429 4.472 15.975 1.00 32.86 262 PHE A O 1
ATOM 2130 N N . ILE A 1 282 ? -10.891 4.689 13.803 1.00 32.02 263 ILE A N 1
ATOM 2131 C CA . ILE A 1 282 ? -9.787 5.607 14.034 1.00 31.85 263 ILE A CA 1
ATOM 2132 C C . ILE A 1 282 ? -9.908 6.761 13.048 1.00 37.95 263 ILE A C 1
ATOM 2133 O O . ILE A 1 282 ? -10.679 6.713 12.087 1.00 32.72 263 ILE A O 1
ATOM 2138 N N . GLY A 1 283 ? -9.135 7.815 13.308 1.00 42.43 264 GLY A N 1
ATOM 2139 C CA . GLY A 1 283 ? -9.106 8.974 12.434 1.00 46.54 264 GLY A CA 1
ATOM 2140 C C . GLY A 1 283 ? -10.286 9.906 12.639 1.00 57.86 264 GLY A C 1
ATOM 2141 O O . GLY A 1 283 ? -10.527 10.809 11.831 1.00 67.31 264 GLY A O 1
#